Protein 3F7E (pdb70)

GO terms:
  GO:0052807 aflatoxin reductase (coenzyme F420) activity (F, IDA)
  GO:0046223 aflatoxin catabolic process (P, IDA)
  GO:0046226 coumarin catabolic process (P, IDA)

Secondary structure (DSSP, 8-state):
-PPPTT-HHHHHS-----EEEE-TTS-EEEE---EE-SS-EEEEEETTSHHHHHHHH--EE--EE-SS-TT-EEEEEEEEEEEEE-TT-HHHHHHHHHTT-S--S--TTGGGEEEEEEEEEEEE--/--TT-HHHHHS-----EEEE-TTS-EEEE---EE-SS-EEEEEETTSHHHHHHHH--EE--EE-TT-TT-EEEEEEEEEEEEE-TT-HHHHHHHHHTT-S-SSS-TTGGGEEEEEEEEEEEE--

Radius of gyration: 18.07 Å; Cα contacts (8 Å, |Δi|>4): 597; chains: 2; bounding box: 37×41×55 Å

InterPro domains:
  IPR011576 Pyridoxamine 5'-phosphate oxidase, N-terminal [PF01243] (7-126)
  IPR012349 FMN-binding split barrel [G3DSA:2.30.110.10] (1-129)
  IPR019920 F420-binding domain, putative [TIGR03618] (10-126)
  IPR052019 F420H(2)-dependent biliverdin reductase/Heme oxygenase [PTHR35176] (6-124)

Nearest PDB structures (foldseek):
  3f7e-assembly1_B  TM=9.946E-01  e=5.426E-24  Mycolicibacterium smegmatis
  3ec6-assembly1_A-2  TM=7.655E-01  e=4.023E-07  Bacillus anthracis
  1wv4-assembly1_A  TM=7.525E-01  e=1.932E-04  Escherichia coli
  6ymh-assembly1_AAA  TM=7.666E-01  e=2.313E-04  Escherichia coli K-12
  1jnw-assembly1_A-2  TM=5.622E-01  e=7.862E-05  Escherichia coli

Solvent-accessible surface area: 12150 Å² total

Organism: Mycolicibacterium smegmatis (strain ATCC 700084 / mc(2)155) (NCBI:txid246196)

Structure (mmCIF, N/CA/C/O backbone):
data_3F7E
#
_entry.id   3F7E
#
_cell.length_a   56.863
_cell.length_b   65.347
_cell.length_c   69.739
_cell.angle_alpha   90.00
_cell.angle_beta   90.00
_cell.angle_gamma   90.00
#
_symmetry.space_group_name_H-M   'P 21 21 21'
#
loop_
_entity.id
_entity.type
_entity.pdbx_description
1 polymer "Pyridoxamine 5'-phosphate oxidase-related, FMN-binding"
2 water water
#
loop_
_atom_site.group_PDB
_atom_site.id
_atom_site.type_symbol
_atom_site.label_atom_id
_atom_site.label_alt_id
_atom_site.label_comp_id
_atom_site.label_asym_id
_atom_site.label_entity_id
_atom_site.label_seq_id
_atom_site.pdbx_PDB_ins_code
_atom_site.Cartn_x
_atom_site.Cartn_y
_atom_site.Cartn_z
_atom_site.occupancy
_atom_site.B_iso_or_equiv
_atom_site.auth_seq_id
_atom_site.auth_comp_id
_atom_site.auth_asym_id
_atom_site.auth_atom_id
_atom_site.pdbx_PDB_model_num
ATOM 1 N N . VAL A 1 2 ? -6.973 6.028 6.702 1.00 24.09 2 VAL A N 1
ATOM 2 C CA . VAL A 1 2 ? -6.699 6.605 5.358 1.00 23.70 2 VAL A CA 1
ATOM 3 C C . VAL A 1 2 ? -5.259 6.299 4.944 1.00 22.77 2 VAL A C 1
ATOM 4 O O . VAL A 1 2 ? -4.319 6.606 5.673 1.00 23.29 2 VAL A O 1
ATOM 8 N N . ALA A 1 3 ? -5.080 5.699 3.774 1.00 22.26 3 ALA A N 1
ATOM 9 C CA . ALA A 1 3 ? -3.737 5.292 3.352 1.00 21.32 3 ALA A CA 1
ATOM 10 C C . ALA A 1 3 ? -2.920 6.456 2.775 1.00 20.34 3 ALA A C 1
ATOM 11 O O . ALA A 1 3 ? -3.466 7.245 2.000 1.00 20.88 3 ALA A O 1
ATOM 13 N N . VAL A 1 4 ? -1.636 6.562 3.175 1.00 19.66 4 VAL A N 1
ATOM 14 C CA . VAL A 1 4 ? -0.626 7.450 2.517 1.00 18.70 4 VAL A CA 1
ATOM 15 C C . VAL A 1 4 ? -0.639 6.977 1.064 1.00 17.96 4 VAL A C 1
ATOM 16 O O . VAL A 1 4 ? -0.370 5.796 0.822 1.00 17.91 4 VAL A O 1
ATOM 20 N N . PRO A 1 5 ? -0.686 7.890 0.087 1.00 17.84 5 PRO A N 1
ATOM 21 C CA . PRO A 1 5 ? -0.173 7.600 -1.259 1.00 18.01 5 PRO A CA 1
ATOM 22 C C . PRO A 1 5 ? 1.186 6.989 -1.498 1.00 18.55 5 PRO A C 1
ATOM 23 O O . PRO A 1 5 ? 2.100 7.259 -0.742 1.00 18.50 5 PRO A O 1
ATOM 27 N N . GLU A 1 6 ? 1.302 6.124 -2.511 1.00 20.72 6 GLU A N 1
ATOM 28 C CA . GLU A 1 6 ? 1.964 4.845 -2.368 1.00 22.21 6 GLU A CA 1
ATOM 29 C C . GLU A 1 6 ? 3.319 5.512 -2.664 1.00 22.59 6 GLU A C 1
ATOM 30 O O . GLU A 1 6 ? 3.435 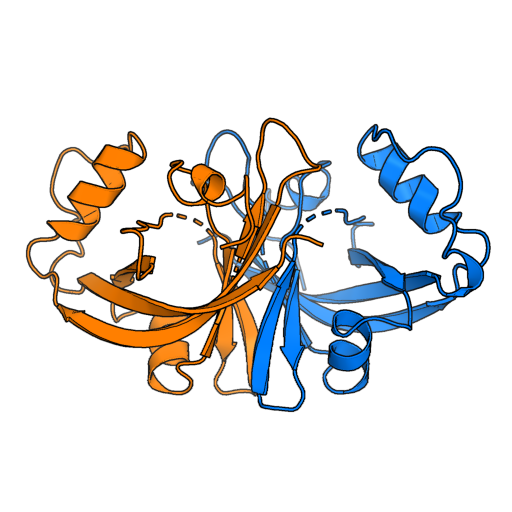6.279 -3.630 1.00 23.26 6 GLU A O 1
ATOM 36 N N . GLY A 1 7 ? 4.304 5.310 -1.805 1.00 22.22 7 GLY A N 1
ATOM 37 C CA . GLY A 1 7 ? 5.619 5.918 -2.020 1.00 22.35 7 GLY A CA 1
ATOM 38 C C . GLY A 1 7 ? 5.860 7.355 -1.560 1.00 21.97 7 GLY A C 1
ATOM 39 O O . GLY A 1 7 ? 6.916 7.919 -1.877 1.00 23.46 7 GLY A O 1
ATOM 40 N N . TYR A 1 8 ? 4.916 7.945 -0.818 1.00 20.00 8 TYR A N 1
ATOM 41 C CA . TYR A 1 8 ? 5.050 9.311 -0.280 1.00 18.38 8 TYR A CA 1
ATOM 42 C C . TYR A 1 8 ? 5.184 9.346 1.244 1.00 17.88 8 TYR A C 1
ATOM 43 O O . TYR A 1 8 ? 5.476 10.411 1.830 1.00 17.26 8 TYR A O 1
ATOM 52 N N . GLU A 1 9 ? 4.989 8.205 1.890 1.00 18.90 9 GLU A N 1
ATOM 53 C CA . GLU A 1 9 ? 5.162 8.113 3.322 1.00 18.98 9 GLU A CA 1
ATOM 54 C C . GLU A 1 9 ? 6.591 8.500 3.717 1.00 17.95 9 GLU A C 1
ATOM 55 O O . GLU A 1 9 ? 6.816 8.981 4.822 1.00 16.87 9 GLU A O 1
ATOM 61 N N A SER A 1 10 ? 7.532 8.297 2.792 0.70 17.40 10 SER A N 1
ATOM 62 N N B SER A 1 10 ? 7.544 8.303 2.802 0.30 17.57 10 SER A N 1
ATOM 63 C CA A SER A 1 10 ? 8.913 8.686 2.997 0.70 17.41 10 SER A CA 1
ATOM 64 C CA B SER A 1 10 ? 8.925 8.717 3.034 0.30 16.97 10 SER A CA 1
ATOM 65 C C A SER A 1 10 ? 9.081 10.150 3.413 0.70 16.03 10 SER A C 1
ATOM 66 C C B SER A 1 10 ? 9.033 10.165 3.491 0.30 16.18 10 SER A C 1
ATOM 67 O O A SER A 1 10 ? 9.992 10.456 4.194 0.70 16.67 10 SER A O 1
ATOM 68 O O B SER A 1 10 ? 9.847 10.478 4.368 0.30 16.57 10 SER A O 1
ATOM 73 N N . LEU A 1 11 ? 8.229 11.047 2.892 1.00 15.52 11 LEU A N 1
ATOM 74 C CA . LEU A 1 11 ? 8.285 12.479 3.229 1.00 14.76 11 LEU A CA 1
ATOM 75 C C . LEU A 1 11 ? 7.957 12.669 4.692 1.00 13.64 11 LEU A C 1
ATOM 76 O O . LEU A 1 11 ? 8.570 13.503 5.339 1.00 15.71 11 LEU A O 1
ATOM 81 N N . LEU A 1 12 ? 7.040 11.865 5.230 1.00 11.15 12 LEU A N 1
ATOM 82 C CA . LEU A 1 12 ? 6.665 11.978 6.632 1.00 9.58 12 LEU A CA 1
ATOM 83 C C . LEU A 1 12 ? 7.692 11.363 7.556 1.00 9.30 12 LEU A C 1
ATOM 84 O O . LEU A 1 12 ? 7.673 11.634 8.750 1.00 10.38 12 LEU A O 1
ATOM 89 N N . GLU A 1 13 ? 8.562 10.495 7.015 1.00 9.26 13 GLU A N 1
ATOM 90 C CA . GLU A 1 13 ? 9.622 9.888 7.828 1.00 10.73 13 GLU A CA 1
ATOM 91 C C . GLU A 1 13 ? 10.882 10.737 7.967 1.00 10.88 13 GLU A C 1
ATOM 92 O O . GLU A 1 13 ? 11.783 10.443 8.761 1.00 13.75 13 GLU A O 1
ATOM 98 N N . ARG A 1 14 ? 10.949 11.787 7.166 1.00 9.92 14 ARG A N 1
ATOM 99 C CA . ARG A 1 14 ? 12.117 12.650 7.127 1.00 9.51 14 ARG A CA 1
ATOM 100 C C . ARG A 1 14 ? 11.995 13.825 8.099 1.00 9.08 14 ARG A C 1
ATOM 101 O O . ARG A 1 14 ? 10.871 14.288 8.391 1.00 9.82 14 ARG A O 1
ATOM 109 N N . PRO A 1 15 ? 13.153 14.334 8.586 1.00 10.11 15 PRO A N 1
ATOM 110 C CA . PRO A 1 15 ? 13.147 15.509 9.481 1.00 10.47 15 PRO A CA 1
ATOM 111 C C . PRO A 1 15 ? 12.974 16.813 8.687 1.00 10.07 15 PRO A C 1
ATOM 112 O O . PRO A 1 15 ? 13.903 17.648 8.602 1.00 11.39 15 PRO A O 1
ATOM 116 N N . LEU A 1 16 ? 11.777 16.974 8.119 1.00 9.05 16 LEU A N 1
ATOM 117 C CA . LEU A 1 16 ? 11.426 18.159 7.359 1.00 8.67 16 LEU A CA 1
ATOM 118 C C . LEU A 1 16 ? 10.425 18.993 8.150 1.00 7.69 16 LEU A C 1
ATOM 119 O O . LEU A 1 16 ? 9.655 18.461 8.950 1.00 9.40 16 LEU A O 1
ATOM 124 N N . TYR A 1 17 ? 10.387 20.303 7.919 1.00 7.51 17 TYR A N 1
ATOM 125 C CA . TYR A 1 17 ? 9.325 21.092 8.533 1.00 7.62 17 TYR A CA 1
ATOM 126 C C . TYR A 1 17 ? 7.975 20.803 7.909 1.00 6.79 17 TYR A C 1
ATOM 127 O O . TYR A 1 17 ? 7.840 20.639 6.698 1.00 8.84 17 TYR A O 1
ATOM 136 N N . GLY A 1 18 ? 6.958 20.730 8.757 1.00 6.59 18 GLY A N 1
ATOM 137 C CA . GLY A 1 18 ? 5.591 20.703 8.291 1.00 7.06 18 GLY A CA 1
ATOM 138 C C . GLY A 1 18 ? 4.898 22.017 8.615 1.00 7.29 18 GLY A C 1
ATOM 139 O O . GLY A 1 18 ? 5.009 22.515 9.726 1.00 10.70 18 GLY A O 1
ATOM 140 N N . HIS A 1 19 ? 4.164 22.553 7.657 1.00 5.31 19 HIS A N 1
ATOM 141 C CA . HIS A 1 19 ? 3.527 23.861 7.846 1.00 5.50 19 HIS A CA 1
ATOM 142 C C . HIS A 1 19 ? 2.082 23.539 8.204 1.00 5.28 19 HIS A C 1
ATOM 143 O O . HIS A 1 19 ? 1.292 23.090 7.384 1.00 5.49 19 HIS A O 1
ATOM 150 N N . LEU A 1 20 ? 1.755 23.724 9.487 1.00 5.44 20 LEU A N 1
ATOM 151 C CA . LEU A 1 20 ? 0.491 23.268 10.088 1.00 5.41 20 LEU A CA 1
ATOM 152 C C . LEU A 1 20 ? -0.495 24.417 10.155 1.00 4.85 20 LEU A C 1
ATOM 153 O O . LEU A 1 20 ? -0.217 25.438 10.782 1.00 5.85 20 LEU A O 1
ATOM 158 N N . ALA A 1 21 ? -1.634 24.220 9.489 1.00 5.08 21 ALA A N 1
ATOM 159 C CA . ALA A 1 21 ? -2.706 25.219 9.432 1.00 5.42 21 ALA A CA 1
ATOM 160 C C . ALA A 1 21 ? -3.842 24.848 10.354 1.00 5.57 21 ALA A C 1
ATOM 161 O O . ALA A 1 21 ? -4.279 23.676 10.412 1.00 5.90 21 ALA A O 1
ATOM 163 N N . THR A 1 22 ? -4.351 25.848 11.044 1.00 6.54 22 THR A N 1
ATOM 164 C CA . THR A 1 22 ? -5.493 25.739 11.929 1.00 7.42 22 THR A CA 1
ATOM 165 C C . THR A 1 22 ? -6.443 26.891 11.560 1.00 7.39 22 THR A C 1
ATOM 166 O O . THR A 1 22 ? -6.090 27.766 10.796 1.00 7.95 22 THR A O 1
ATOM 170 N N . VAL A 1 23 ? -7.649 26.883 12.120 1.00 7.41 23 VAL A N 1
ATOM 171 C CA . VAL A 1 23 ? -8.603 27.950 11.836 1.00 9.33 23 VAL A CA 1
ATOM 172 C C . VAL A 1 23 ? -8.968 28.601 13.158 1.00 9.77 23 VAL A C 1
ATOM 173 O O . VAL A 1 23 ? -9.256 27.904 14.143 1.00 10.26 23 VAL A O 1
ATOM 177 N N . ARG A 1 24 ? -8.967 29.935 13.154 1.00 10.31 24 ARG A N 1
ATOM 178 C CA . ARG A 1 24 ? -9.408 30.679 14.326 1.00 13.05 24 ARG A CA 1
ATOM 179 C C . ARG A 1 24 ? -10.944 30.633 14.482 1.00 13.25 24 ARG A C 1
ATOM 180 O O . ARG A 1 24 ? -11.668 30.388 13.536 1.00 13.93 24 ARG A O 1
ATOM 188 N N . PRO A 1 25 ? -11.461 30.880 15.703 1.00 14.74 25 PRO A N 1
ATOM 189 C CA . PRO A 1 25 ? -12.910 30.977 15.898 1.00 16.38 25 PRO A CA 1
ATOM 190 C C . PRO A 1 25 ? -13.614 31.973 14.980 1.00 17.70 25 PRO A C 1
ATOM 191 O O . PRO A 1 25 ? -14.792 31.778 14.687 1.00 19.79 25 PRO A O 1
ATOM 195 N N . ASP A 1 26 ? -12.911 33.003 14.504 1.00 17.45 26 ASP A N 1
ATOM 196 C CA . ASP A 1 26 ? -13.498 33.974 13.564 1.00 18.08 26 ASP A CA 1
ATOM 197 C C . ASP A 1 26 ? -13.505 33.484 12.102 1.00 17.56 26 ASP A C 1
ATOM 198 O O . ASP A 1 26 ? -13.918 34.212 11.193 1.00 18.31 26 ASP A O 1
ATOM 203 N N . GLY A 1 27 ? -13.031 32.261 11.875 1.00 16.07 27 GLY A N 1
ATOM 204 C CA . GLY A 1 27 ? -13.100 31.676 10.564 1.00 15.04 27 GLY A CA 1
ATOM 205 C C . GLY A 1 27 ? -11.919 32.004 9.668 1.00 13.33 27 GLY A C 1
ATOM 206 O O . GLY A 1 27 ? -11.963 31.674 8.504 1.00 14.92 27 GLY A O 1
ATOM 207 N N . THR A 1 28 ? -10.890 32.675 10.190 1.00 11.76 28 THR A N 1
ATOM 208 C CA . THR A 1 28 ? -9.699 32.958 9.376 1.00 11.27 28 THR A CA 1
ATOM 209 C C . THR A 1 28 ? -8.554 31.996 9.739 1.00 9.21 28 THR A C 1
ATOM 210 O O . THR A 1 28 ? -8.496 31.522 10.855 1.00 9.56 28 THR A O 1
ATOM 214 N N . PRO A 1 29 ? -7.662 31.682 8.786 1.00 7.75 29 PRO A N 1
ATOM 215 C CA . PRO A 1 29 ? -6.633 30.657 9.027 1.00 7.20 29 PRO A CA 1
ATOM 216 C C . PRO A 1 29 ? -5.369 31.184 9.682 1.00 7.48 29 PRO A C 1
ATOM 217 O O . PRO A 1 29 ? -5.070 32.387 9.646 1.00 8.46 29 PRO A O 1
ATOM 221 N N . GLN A 1 30 ? -4.632 30.246 10.262 1.00 6.97 30 GLN A N 1
ATOM 222 C CA . GLN A 1 30 ? -3.317 30.457 10.858 1.00 7.33 30 GLN A CA 1
ATOM 223 C C . GLN A 1 30 ? -2.432 29.323 10.325 1.00 6.38 30 GLN A C 1
ATOM 224 O O . GLN A 1 30 ? -2.904 28.190 10.229 1.00 7.87 30 GLN A O 1
ATOM 230 N N . VAL A 1 31 ? -1.152 29.592 10.021 1.00 5.75 31 VAL A N 1
ATOM 231 C CA . VAL A 1 31 ? -0.254 28.519 9.594 1.00 5.58 31 VAL A CA 1
ATOM 232 C C . VAL A 1 31 ? 1.146 28.813 10.135 1.00 5.81 31 VAL A C 1
ATOM 233 O O . VAL A 1 31 ? 1.640 29.958 10.091 1.00 6.88 31 VAL A O 1
ATOM 237 N N . ASN A 1 32 ? 1.804 27.774 10.621 1.00 6.13 32 ASN A N 1
ATOM 238 C CA . ASN A 1 32 ? 3.108 27.908 11.270 1.00 7.69 32 ASN A CA 1
ATOM 239 C C . ASN A 1 32 ? 4.000 26.736 10.900 1.00 7.19 32 ASN A C 1
ATOM 240 O O . ASN A 1 32 ? 3.548 25.584 10.857 1.00 6.77 32 ASN A O 1
ATOM 245 N N . ALA A 1 33 ? 5.285 27.004 10.678 1.00 7.56 33 ALA A N 1
ATOM 246 C CA . ALA A 1 33 ? 6.266 25.940 10.432 1.00 7.44 33 ALA A CA 1
ATOM 247 C C . ALA A 1 33 ? 6.504 25.203 11.749 1.00 7.85 33 ALA A C 1
ATOM 248 O O . ALA A 1 33 ? 6.712 25.824 12.793 1.00 10.97 33 ALA A O 1
ATOM 266 N N A TRP A 1 35 ? 8.163 21.336 13.736 0.70 8.00 35 TRP A N 1
ATOM 267 N N B TRP A 1 35 ? 8.146 21.387 13.591 0.30 7.23 35 TRP A N 1
ATOM 268 C CA A TRP A 1 35 ? 8.632 19.952 13.760 0.70 7.65 35 TRP A CA 1
ATOM 269 C CA B TRP A 1 35 ? 8.526 19.989 13.749 0.30 7.18 35 TRP A CA 1
ATOM 270 C C A TRP A 1 35 ? 7.423 19.036 13.962 0.70 6.56 35 TRP A C 1
ATOM 271 C C B TRP A 1 35 ? 7.284 19.111 13.661 0.30 6.68 35 TRP A C 1
ATOM 272 O O A TRP A 1 35 ? 6.446 19.423 14.631 0.70 6.26 35 TRP A O 1
ATOM 273 O O B TRP A 1 35 ? 6.155 19.582 13.847 0.30 8.13 35 TRP A O 1
ATOM 294 N N . PHE A 1 36 ? 7.494 17.829 13.396 1.00 6.55 36 PHE A N 1
ATOM 295 C CA . PHE A 1 36 ? 6.445 16.850 13.622 1.00 6.37 36 PHE A CA 1
ATOM 296 C C . PHE A 1 36 ? 7.079 15.481 13.791 1.00 6.82 36 PHE A C 1
ATOM 297 O O . PHE A 1 36 ? 8.216 15.235 13.336 1.00 7.16 36 PHE A O 1
ATOM 305 N N . ALA A 1 37 ? 6.316 14.561 14.372 1.00 8.32 37 ALA A N 1
ATOM 306 C CA . ALA A 1 37 ? 6.689 13.145 14.411 1.00 9.76 37 ALA A CA 1
ATOM 307 C C . ALA A 1 37 ? 5.564 12.334 13.782 1.00 9.24 37 ALA A C 1
ATOM 308 O O . ALA A 1 37 ? 4.408 12.633 14.003 1.00 11.96 37 ALA A O 1
ATOM 310 N N . TRP A 1 38 ? 5.899 11.321 12.995 1.00 10.51 38 TRP A N 1
ATOM 311 C CA . TRP A 1 38 ? 4.943 10.422 12.355 1.00 10.17 38 TRP A CA 1
ATOM 312 C C . TRP A 1 38 ? 5.269 9.003 12.774 1.00 10.30 38 TRP A C 1
ATOM 313 O O . TRP A 1 38 ? 6.422 8.587 12.679 1.00 11.57 38 TRP A O 1
ATOM 324 N N . ASP A 1 39 ? 4.272 8.269 13.258 1.00 10.20 39 ASP A N 1
ATOM 325 C CA . ASP A 1 39 ? 4.500 6.894 13.711 1.00 10.90 39 ASP A CA 1
ATOM 326 C C . ASP A 1 39 ? 3.897 5.847 12.766 1.00 11.83 39 ASP A C 1
ATOM 327 O O . ASP A 1 39 ? 3.836 4.672 13.128 1.00 12.52 39 ASP A O 1
ATOM 332 N N . GLY A 1 40 ? 3.474 6.264 11.569 1.00 11.41 40 GLY A N 1
ATOM 333 C CA . GLY A 1 40 ? 2.795 5.385 10.596 1.00 12.94 40 GLY A CA 1
ATOM 334 C C . GLY A 1 40 ? 1.276 5.495 10.643 1.00 12.69 40 GLY A C 1
ATOM 335 O O . GLY A 1 40 ? 0.577 5.010 9.738 1.00 14.66 40 GLY A O 1
ATOM 336 N N . GLU A 1 41 ? 0.765 6.124 11.701 1.00 11.75 41 GLU A N 1
ATOM 337 C CA . GLU A 1 41 ? -0.684 6.266 11.907 1.00 11.22 41 GLU A CA 1
ATOM 338 C C . GLU A 1 41 ? -1.126 7.699 12.244 1.00 9.68 41 GLU A C 1
ATOM 339 O O . GLU A 1 41 ? -2.097 8.181 11.696 1.00 10.34 41 GLU A O 1
ATOM 345 N N . VAL A 1 42 ? -0.397 8.358 13.138 1.00 8.84 42 VAL A N 1
ATOM 346 C CA . VAL A 1 42 ? -0.747 9.714 13.568 1.00 8.38 42 VAL A CA 1
ATOM 347 C C . VAL A 1 42 ? 0.478 10.614 13.531 1.00 8.13 42 VAL A C 1
ATOM 348 O O . VAL A 1 42 ? 1.627 10.165 13.627 1.00 8.02 42 VAL A O 1
ATOM 352 N N . LEU A 1 43 ? 0.205 11.904 13.375 1.00 7.34 43 LEU A N 1
ATOM 353 C CA . LEU A 1 43 ? 1.207 12.980 13.496 1.00 6.72 43 LEU A CA 1
ATOM 354 C C . LEU A 1 43 ? 1.155 13.532 14.912 1.00 6.31 43 LEU A C 1
ATOM 355 O O . LEU A 1 43 ? 0.068 13.668 15.490 1.00 7.65 43 LEU A O 1
ATOM 360 N N . ARG A 1 44 ? 2.316 13.866 15.470 1.00 6.54 44 ARG A N 1
ATOM 361 C CA . ARG A 1 44 ? 2.374 14.512 16.786 1.00 7.01 44 ARG A CA 1
ATOM 362 C C . ARG A 1 44 ? 3.191 15.803 16.700 1.00 6.59 44 ARG A C 1
ATOM 363 O O . ARG A 1 44 ? 4.231 15.845 16.006 1.00 7.93 44 ARG A O 1
ATOM 371 N N . PHE A 1 45 ? 2.712 16.821 17.425 1.00 6.52 45 PHE A N 1
ATOM 372 C CA . PHE A 1 45 ? 3.332 18.149 17.487 1.00 6.58 45 PHE A CA 1
ATOM 373 C C . PHE A 1 45 ? 3.502 18.576 18.937 1.00 6.70 45 PHE A C 1
ATOM 374 O O . PHE A 1 45 ? 2.751 18.136 19.798 1.00 7.57 45 PHE A O 1
ATOM 382 N N . THR A 1 46 ? 4.461 19.480 19.184 1.00 7.36 46 THR A N 1
ATOM 383 C CA . THR A 1 46 ? 4.613 20.087 20.487 1.00 8.03 46 THR A CA 1
ATOM 384 C C . THR A 1 46 ? 3.983 21.481 20.440 1.00 8.45 46 THR A C 1
ATOM 385 O O . THR A 1 46 ? 4.218 22.252 19.515 1.00 9.17 46 THR A O 1
ATOM 389 N N . HIS A 1 47 ? 3.145 21.772 21.439 1.00 9.09 47 HIS A N 1
ATOM 390 C CA . HIS A 1 47 ? 2.461 23.083 21.567 1.00 10.57 47 HIS A CA 1
ATOM 391 C C . HIS A 1 47 ? 2.496 23.458 23.053 1.00 9.32 47 HIS A C 1
ATOM 392 O O . HIS A 1 47 ? 2.756 22.629 23.930 1.00 9.13 47 HIS A O 1
ATOM 399 N N . THR A 1 48 ? 2.178 24.710 23.354 1.00 9.67 48 THR A N 1
ATOM 400 C CA . THR A 1 48 ? 1.792 25.035 24.729 1.00 11.20 48 THR A CA 1
ATOM 401 C C . THR A 1 48 ? 0.306 25.386 24.790 1.00 11.53 48 THR A C 1
ATOM 402 O O . THR A 1 48 ? -0.338 25.721 23.786 1.00 13.70 48 THR A O 1
ATOM 406 N N . THR A 1 49 ? -0.232 25.325 25.992 1.00 11.04 49 THR A N 1
ATOM 407 C CA . THR A 1 49 ? -1.633 25.636 26.190 1.00 12.28 49 THR A CA 1
ATOM 408 C C . THR A 1 49 ? -1.936 27.144 26.221 1.00 13.12 49 THR A C 1
ATOM 409 O O . THR A 1 49 ? -3.098 27.542 26.391 1.00 12.85 49 THR A O 1
ATOM 413 N N A LYS A 1 50 ? -0.897 27.958 26.053 0.60 13.47 50 LYS A N 1
ATOM 414 N N B LYS A 1 50 ? -0.903 27.963 26.049 0.40 13.61 50 LYS A N 1
ATOM 415 C CA A LYS A 1 50 ? -1.010 29.403 26.254 0.60 14.51 50 LYS A CA 1
ATOM 416 C CA B LYS A 1 50 ? -1.028 29.405 26.253 0.40 14.58 50 LYS A CA 1
ATOM 417 C C A LYS A 1 50 ? -1.055 30.246 24.980 0.60 14.22 50 LYS A C 1
ATOM 418 C C B LYS A 1 50 ? -1.132 30.235 24.971 0.40 14.33 50 LYS A C 1
ATOM 419 O O A LYS A 1 50 ? -1.240 31.473 25.056 0.60 14.57 50 LYS A O 1
ATOM 420 O O B LYS A 1 50 ? -1.447 31.434 25.034 0.40 14.53 50 LYS A O 1
ATOM 431 N N . ARG A 1 51 ? -0.866 29.616 23.820 1.00 14.35 51 ARG A N 1
ATOM 432 C CA . ARG A 1 51 ? -0.875 30.331 22.528 1.00 14.96 51 ARG A CA 1
ATOM 433 C C . ARG A 1 51 ? -2.141 30.130 21.701 1.00 12.64 51 ARG A C 1
ATOM 434 O O . ARG A 1 51 ? -2.927 29.209 21.956 1.00 11.85 51 ARG A O 1
ATOM 442 N N . GLN A 1 52 ? -2.297 30.969 20.675 1.00 12.33 52 GLN A N 1
ATOM 443 C CA . GLN A 1 52 ? -3.489 30.965 19.846 1.00 12.51 52 GLN A CA 1
ATOM 444 C C . GLN A 1 52 ? -3.673 29.645 19.104 1.00 11.76 52 GLN A C 1
ATOM 445 O O . GLN A 1 52 ? -4.805 29.208 18.911 1.00 10.94 52 GLN A O 1
ATOM 451 N N . LYS A 1 53 ? -2.574 29.036 18.649 1.00 11.82 53 LYS A N 1
ATOM 452 C CA . LYS A 1 53 ? -2.695 27.788 17.888 1.00 12.23 53 LYS A CA 1
ATOM 453 C C . LYS A 1 53 ? -3.432 26.726 18.709 1.00 10.54 53 LYS A C 1
ATOM 454 O O . LYS A 1 53 ? -4.262 25.983 18.189 1.00 10.42 53 LYS A O 1
ATOM 460 N N . TYR A 1 54 ? -3.133 26.665 20.008 1.00 10.18 54 TYR A N 1
ATOM 461 C CA . TYR A 1 54 ? -3.847 25.761 20.899 1.00 10.11 54 TYR A CA 1
ATOM 462 C C . TYR A 1 54 ? -5.323 26.108 21.035 1.00 9.53 54 TYR A C 1
ATOM 463 O O . TYR A 1 54 ? -6.187 25.234 20.923 1.00 10.35 54 TYR A O 1
ATOM 472 N N . ARG A 1 55 ? -5.613 27.388 21.269 1.00 9.62 55 ARG A N 1
ATOM 473 C CA . ARG A 1 55 ? -7.009 27.814 21.332 1.00 9.43 55 ARG A CA 1
ATOM 474 C C . ARG A 1 55 ? -7.777 27.494 20.051 1.00 8.86 55 ARG A C 1
ATOM 475 O O . ARG A 1 55 ? -8.939 27.098 20.099 1.00 10.19 55 ARG A O 1
ATOM 483 N N . ASN A 1 56 ? -7.104 27.616 18.903 1.00 8.76 56 ASN A N 1
ATOM 484 C CA . ASN A 1 56 ? -7.764 27.306 17.633 1.00 8.80 56 ASN A CA 1
ATOM 485 C C . ASN A 1 56 ? -8.236 25.848 17.632 1.00 8.22 56 ASN A C 1
ATOM 486 O O . ASN A 1 56 ? -9.393 25.540 17.267 1.00 8.72 56 ASN A O 1
ATOM 491 N N . ILE A 1 57 ? -7.355 24.929 18.018 1.00 8.27 57 ILE A N 1
ATOM 492 C CA . ILE A 1 57 ? -7.662 23.496 17.927 1.00 9.32 57 ILE A CA 1
ATOM 493 C C . ILE A 1 57 ? -8.674 23.069 18.990 1.00 9.37 57 ILE A C 1
ATOM 494 O O . ILE A 1 57 ? -9.438 22.138 18.737 1.00 10.09 57 ILE A O 1
ATOM 499 N N . LYS A 1 58 ? -8.705 23.756 20.133 1.00 9.48 58 LYS A N 1
ATOM 500 C CA . LYS A 1 58 ? -9.727 23.461 21.129 1.00 10.28 58 LYS A CA 1
ATOM 501 C C . LYS A 1 58 ? -11.119 23.793 20.608 1.00 10.51 58 LYS A C 1
ATOM 502 O O . LYS A 1 58 ? -12.088 23.115 20.973 1.00 12.90 58 LYS A O 1
ATOM 508 N N . ALA A 1 59 ? -11.243 24.815 19.747 1.00 9.80 59 ALA A N 1
ATOM 509 C CA . ALA A 1 59 ? -12.554 25.197 19.190 1.00 10.87 59 ALA A CA 1
ATOM 510 C C . ALA A 1 59 ? -12.871 24.540 17.844 1.00 10.59 59 ALA A C 1
ATOM 511 O O . ALA A 1 59 ? -14.050 24.381 17.503 1.00 11.72 59 ALA A O 1
ATOM 513 N N . ASN A 1 60 ? -11.840 24.135 17.095 1.00 9.40 60 ASN A N 1
ATOM 514 C CA . ASN A 1 60 ? -12.043 23.518 15.797 1.00 9.33 60 ASN A CA 1
ATOM 515 C C . ASN A 1 60 ? -10.893 22.530 15.627 1.00 8.29 60 ASN A C 1
ATOM 516 O O . ASN A 1 60 ? -9.773 22.936 15.395 1.00 7.93 60 ASN A O 1
ATOM 521 N N . PRO A 1 61 ? -11.155 21.227 15.754 1.00 8.00 61 PRO A N 1
ATOM 522 C CA . PRO A 1 61 ? -10.065 20.234 15.719 1.00 8.18 61 PRO A CA 1
ATOM 523 C C . PRO A 1 61 ? -9.507 19.940 14.321 1.00 7.23 61 PRO A C 1
ATOM 524 O O . PRO A 1 61 ? -8.574 19.137 14.201 1.00 7.42 61 PRO A O 1
ATOM 528 N N . ALA A 1 62 ? -10.056 20.549 13.277 1.00 6.73 62 ALA A N 1
ATOM 529 C CA . ALA A 1 62 ? -9.606 20.245 11.923 1.00 6.43 62 ALA A CA 1
ATOM 530 C C . ALA A 1 62 ? -8.337 21.016 11.587 1.00 5.97 62 ALA A C 1
ATOM 531 O O . ALA A 1 62 ? -8.275 22.240 11.757 1.00 7.29 62 ALA A O 1
ATOM 533 N N . VAL A 1 63 ? -7.344 20.310 11.067 1.00 5.79 63 VAL A N 1
ATOM 534 C CA . VAL A 1 63 ? -6.058 20.888 10.737 1.00 5.86 63 VAL A CA 1
ATOM 535 C C . VAL A 1 63 ? -5.601 20.409 9.350 1.00 5.77 63 VAL A C 1
ATOM 536 O O . VAL A 1 63 ? -6.171 19.472 8.767 1.00 5.76 63 VAL A O 1
ATOM 540 N N . ALA A 1 64 ? -4.546 21.034 8.833 1.00 5.65 64 ALA A N 1
ATOM 541 C CA . ALA A 1 64 ? -3.933 20.586 7.583 1.00 6.53 64 ALA A CA 1
ATOM 542 C C . ALA A 1 64 ? -2.437 20.852 7.677 1.00 5.93 64 ALA A C 1
ATOM 543 O O . ALA A 1 64 ? -2.035 21.845 8.250 1.00 7.05 64 ALA A O 1
ATOM 553 N N A SER A 1 66 ? 1.295 20.891 5.359 0.70 6.07 66 SER A N 1
ATOM 554 N N B SER A 1 66 ? 1.334 20.860 5.372 0.30 6.37 66 SER A N 1
ATOM 555 C CA A SER A 1 66 ? 2.008 20.878 4.080 0.70 6.44 66 SER A CA 1
ATOM 556 C CA B SER A 1 66 ? 2.056 20.804 4.098 0.30 6.25 66 SER A CA 1
ATOM 557 C C A SER A 1 66 ? 3.492 20.629 4.323 0.70 6.04 66 SER A C 1
ATOM 558 C C B SER A 1 66 ? 3.542 20.514 4.342 0.30 5.89 66 SER A C 1
ATOM 559 O O A SER A 1 66 ? 4.157 21.342 5.087 0.70 6.67 66 SER A O 1
ATOM 560 O O B SER A 1 66 ? 4.181 21.156 5.184 0.30 5.11 66 SER A O 1
ATOM 565 N N A VAL A 1 67 ? 4.012 19.607 3.652 0.40 6.46 67 VAL A N 1
ATOM 566 N N B VAL A 1 67 ? 4.083 19.535 3.624 0.60 6.26 67 VAL A N 1
ATOM 567 C CA A VAL A 1 67 ? 5.448 19.274 3.635 0.40 6.46 67 VAL A CA 1
ATOM 568 C CA B VAL A 1 67 ? 5.508 19.235 3.680 0.60 6.37 67 VAL A CA 1
ATOM 569 C C A VAL A 1 67 ? 5.915 19.251 2.187 0.40 6.61 67 VAL A C 1
ATOM 570 C C B VAL A 1 67 ? 5.978 19.146 2.233 0.60 6.59 67 VAL A C 1
ATOM 571 O O A VAL A 1 67 ? 5.200 18.777 1.305 0.40 7.03 67 VAL A O 1
ATOM 572 O O B VAL A 1 67 ? 5.293 18.572 1.381 0.60 7.51 67 VAL A O 1
ATOM 579 N N . ILE A 1 68 ? 7.118 19.774 1.952 1.00 6.75 68 ILE A N 1
ATOM 580 C CA . ILE A 1 68 ? 7.682 19.762 0.616 1.00 7.69 68 ILE A CA 1
ATOM 581 C C . ILE A 1 68 ? 9.101 19.232 0.651 1.00 7.08 68 ILE A C 1
ATOM 582 O O . ILE A 1 68 ? 9.849 19.484 1.598 1.00 7.80 68 ILE A O 1
ATOM 587 N N . ASP A 1 69 ? 9.477 18.461 -0.367 1.00 7.90 69 ASP A N 1
ATOM 588 C CA . ASP A 1 69 ? 10.857 18.012 -0.479 1.00 8.35 69 ASP A CA 1
ATOM 589 C C . ASP A 1 69 ? 11.734 19.274 -0.642 1.00 8.17 69 ASP A C 1
ATOM 590 O O . ASP A 1 69 ? 11.418 20.136 -1.462 1.00 8.81 69 ASP A O 1
ATOM 595 N N . PRO A 1 70 ? 12.810 19.391 0.161 1.00 8.41 70 PRO A N 1
ATOM 596 C CA . PRO A 1 70 ? 13.587 20.643 0.144 1.00 9.21 70 PRO A CA 1
ATOM 597 C C . PRO A 1 70 ? 14.393 20.873 -1.128 1.00 9.65 70 PRO A C 1
ATOM 598 O O . PRO A 1 70 ? 14.822 22.005 -1.397 1.00 10.68 70 PRO A O 1
ATOM 602 N N . ASP A 1 71 ? 14.589 19.821 -1.916 1.00 9.74 71 ASP A N 1
ATOM 603 C CA . ASP A 1 71 ? 15.456 19.877 -3.095 1.00 10.68 71 ASP A CA 1
ATOM 604 C C . ASP A 1 71 ? 14.705 19.719 -4.412 1.00 12.14 71 ASP A C 1
ATOM 605 O O . ASP A 1 71 ? 15.163 20.195 -5.463 1.00 13.67 71 ASP A O 1
ATOM 610 N N . ASN A 1 72 ? 13.570 19.025 -4.367 1.00 13.40 72 ASN A N 1
ATOM 611 C CA . ASN A 1 72 ? 12.670 18.986 -5.530 1.00 14.68 72 ASN A CA 1
ATOM 612 C C . ASN A 1 72 ? 11.263 19.392 -5.173 1.00 15.04 72 ASN A C 1
ATOM 613 O O . ASN A 1 72 ? 10.501 18.566 -4.640 1.00 15.54 72 ASN A O 1
ATOM 618 N N . PRO A 1 73 ? 10.898 20.641 -5.492 1.00 17.03 73 PRO A N 1
ATOM 619 C CA . PRO A 1 73 ? 9.608 21.162 -5.036 1.00 17.41 73 PRO A CA 1
ATOM 620 C C . PRO A 1 73 ? 8.390 20.508 -5.693 1.00 17.49 73 PRO A C 1
ATOM 621 O O . PRO A 1 73 ? 7.263 20.686 -5.223 1.00 17.98 73 PRO A O 1
ATOM 625 N N . TYR A 1 74 ? 8.608 19.731 -6.746 1.00 17.69 74 TYR A N 1
ATOM 626 C CA . TYR A 1 74 ? 7.513 18.995 -7.370 1.00 18.56 74 TYR A CA 1
ATOM 627 C C . TYR A 1 74 ? 7.105 17.752 -6.558 1.00 16.79 74 TYR A C 1
ATOM 628 O O . TYR A 1 74 ? 6.053 17.163 -6.812 1.00 17.81 74 TYR A O 1
ATOM 637 N N . ARG A 1 75 ? 7.915 17.381 -5.567 1.00 15.25 75 ARG A N 1
ATOM 638 C CA . ARG A 1 75 ? 7.595 16.280 -4.651 1.00 12.96 75 ARG A CA 1
ATOM 639 C C . ARG A 1 75 ? 7.093 16.861 -3.310 1.00 11.18 75 ARG A C 1
ATOM 640 O O . ARG A 1 75 ? 7.866 17.528 -2.608 1.00 10.71 75 ARG A O 1
ATOM 648 N N . TYR A 1 76 ? 5.824 16.601 -2.940 1.00 10.29 76 TYR A N 1
ATOM 649 C CA . TYR A 1 76 ? 5.240 17.230 -1.765 1.00 9.07 76 TYR A CA 1
ATOM 650 C C . TYR A 1 76 ? 4.093 16.390 -1.236 1.00 9.00 76 TYR A C 1
ATOM 651 O O . TYR A 1 76 ? 3.587 15.483 -1.957 1.00 9.40 76 TYR A O 1
ATOM 660 N N . LEU A 1 77 ? 3.609 16.743 -0.034 1.00 9.61 77 LEU A N 1
ATOM 661 C CA . LEU A 1 77 ? 2.494 15.948 0.555 1.00 7.09 77 LEU A CA 1
ATOM 662 C C . LEU A 1 77 ? 1.714 16.920 1.416 1.00 8.27 77 LEU A C 1
ATOM 663 O O . LEU A 1 77 ? 2.283 17.596 2.288 1.00 9.01 77 LEU A O 1
ATOM 668 N N . GLU A 1 78 ? 0.399 16.936 1.171 1.00 8.00 78 GLU A N 1
ATOM 669 C CA . GLU A 1 78 ? -0.563 17.715 1.953 1.00 8.06 78 GLU A CA 1
ATOM 670 C C . GLU A 1 78 ? -1.425 16.752 2.744 1.00 8.07 78 GLU A C 1
ATOM 671 O O . GLU A 1 78 ? -2.050 15.862 2.159 1.00 8.61 78 GLU A O 1
ATOM 677 N N . VAL A 1 79 ? -1.462 16.925 4.070 1.00 7.96 79 VAL A N 1
ATOM 678 C CA . VAL A 1 79 ? -2.204 16.028 4.965 1.00 8.77 79 VAL A CA 1
ATOM 679 C C . VAL A 1 79 ? -3.313 16.793 5.671 1.00 8.70 79 VAL A C 1
ATOM 680 O O . VAL A 1 79 ? -3.022 17.675 6.443 1.00 11.90 79 VAL A O 1
ATOM 684 N N . ARG A 1 80 ? -4.575 16.455 5.451 1.00 7.05 80 ARG A N 1
ATOM 685 C CA . ARG A 1 80 ? -5.661 17.037 6.273 1.00 7.04 80 ARG A CA 1
ATOM 686 C C . ARG A 1 80 ? -5.984 16.038 7.380 1.00 7.22 80 ARG A C 1
ATOM 687 O O . ARG A 1 80 ? -5.789 14.828 7.198 1.00 8.17 80 ARG A O 1
ATOM 695 N N . GLY A 1 81 ? -6.439 16.513 8.530 1.00 6.57 81 GLY A N 1
ATOM 696 C CA . GLY A 1 81 ? -6.731 15.564 9.605 1.00 7.69 81 GLY A CA 1
ATOM 697 C C . GLY A 1 81 ? -7.454 16.243 10.744 1.00 6.91 81 GLY A C 1
ATOM 698 O O . GLY A 1 81 ? -7.834 17.423 10.660 1.00 7.69 81 GLY A O 1
ATOM 699 N N . LEU A 1 82 ? -7.665 15.468 11.801 1.00 7.05 82 LEU A N 1
ATOM 700 C CA . LEU A 1 82 ? -8.353 15.938 12.993 1.00 7.15 82 LEU A CA 1
ATOM 701 C C . LEU A 1 82 ? -7.499 15.715 14.224 1.00 6.71 82 LEU A C 1
ATOM 702 O O . LEU A 1 82 ? -6.888 14.630 14.392 1.00 7.75 82 LEU A O 1
ATOM 707 N N . VAL A 1 83 ? -7.461 16.711 15.116 1.00 6.94 83 VAL A N 1
ATOM 708 C CA . VAL A 1 83 ? -6.841 16.506 16.422 1.00 7.13 83 VAL A CA 1
ATOM 709 C C . VAL A 1 83 ? -7.720 15.535 17.196 1.00 7.63 83 VAL A C 1
ATOM 710 O O . VAL A 1 83 ? -8.922 15.785 17.422 1.00 9.21 83 VAL A O 1
ATOM 714 N N . GLU A 1 84 ? -7.125 14.411 17.598 1.00 7.13 84 GLU A N 1
ATOM 715 C CA . GLU A 1 84 ? -7.883 13.420 18.365 1.00 8.72 84 GLU A CA 1
ATOM 716 C C . GLU A 1 84 ? -7.426 13.264 19.811 1.00 8.26 84 GLU A C 1
ATOM 717 O O . GLU A 1 84 ? -8.101 12.622 20.605 1.00 8.96 84 GLU A O 1
ATOM 723 N N . ASP A 1 85 ? -6.264 13.822 20.149 1.00 7.86 85 ASP A N 1
ATOM 724 C CA . ASP A 1 85 ? -5.842 13.806 21.558 1.00 7.77 85 ASP A CA 1
ATOM 725 C C . ASP A 1 85 ? -4.922 14.986 21.830 1.00 6.85 85 ASP A C 1
ATOM 726 O O . ASP A 1 85 ? -4.240 15.459 20.912 1.00 7.06 85 ASP A O 1
ATOM 731 N N . ILE A 1 86 ? -4.869 15.402 23.104 1.00 7.72 86 ILE A N 1
ATOM 732 C CA . ILE A 1 86 ? -3.942 16.422 23.585 1.00 7.93 86 ILE A CA 1
ATOM 733 C C . ILE A 1 86 ? -3.437 15.872 24.924 1.00 8.34 86 ILE A C 1
ATOM 734 O O . ILE A 1 86 ? -4.226 15.663 25.856 1.00 9.40 8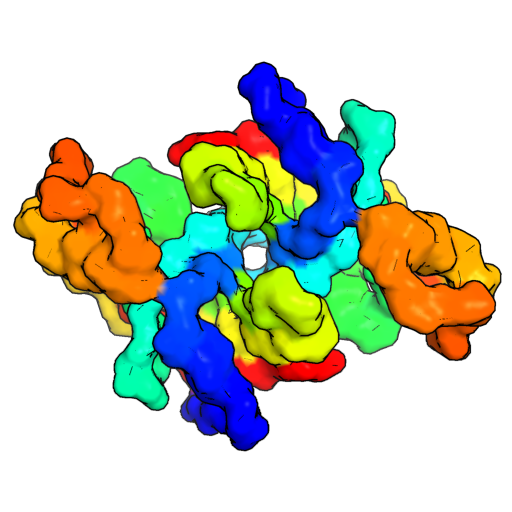6 ILE A O 1
ATOM 739 N N . VAL A 1 87 ? -2.139 15.605 24.981 1.00 7.41 87 VAL A N 1
ATOM 740 C CA . VAL A 1 87 ? -1.543 14.907 26.125 1.00 7.74 87 VAL A CA 1
ATOM 741 C C . VAL A 1 87 ? -0.556 15.849 26.827 1.00 7.86 87 VAL A C 1
ATOM 742 O O . VAL A 1 87 ? 0.385 16.296 26.197 1.00 7.99 87 VAL A O 1
ATOM 746 N N . PRO A 1 88 ? -0.743 16.127 28.136 1.00 7.64 88 PRO A N 1
ATOM 747 C CA . PRO A 1 88 ? 0.263 16.962 28.815 1.00 8.60 88 PRO A CA 1
ATOM 748 C C . PRO A 1 88 ? 1.683 16.417 28.728 1.00 8.03 88 PRO A C 1
ATOM 749 O O . PRO A 1 88 ? 1.907 15.208 28.868 1.00 8.53 88 PRO A O 1
ATOM 753 N N . ASP A 1 89 ? 2.638 17.330 28.514 1.00 8.15 89 ASP A N 1
ATOM 754 C CA . ASP A 1 89 ? 4.063 17.019 28.437 1.00 8.75 89 ASP A CA 1
ATOM 755 C C . ASP A 1 89 ? 4.841 17.928 29.405 1.00 9.39 89 ASP A C 1
ATOM 756 O O . ASP A 1 89 ? 5.758 18.633 28.965 1.00 9.34 89 ASP A O 1
ATOM 761 N N . PRO A 1 90 ? 4.488 17.925 30.711 1.00 9.81 90 PRO A N 1
ATOM 762 C CA . PRO A 1 90 ? 5.062 18.919 31.639 1.00 10.58 90 PRO A CA 1
ATOM 763 C C . PRO A 1 90 ? 6.569 18.812 31.893 1.00 10.92 90 PRO A C 1
ATOM 764 O O . PRO A 1 90 ? 7.158 19.755 32.428 1.00 12.71 90 PRO A O 1
ATOM 768 N N . THR A 1 91 ? 7.180 17.678 31.549 1.00 11.38 91 THR A N 1
ATOM 769 C CA . THR A 1 91 ? 8.642 17.544 31.645 1.00 12.31 91 THR A CA 1
ATOM 770 C C . THR A 1 91 ? 9.362 17.966 30.361 1.00 11.90 91 THR A C 1
ATOM 771 O O . THR A 1 91 ? 10.593 18.092 30.357 1.00 12.82 91 THR A O 1
ATOM 775 N N . GLY A 1 92 ? 8.599 18.197 29.284 1.00 11.20 92 GLY A N 1
ATOM 776 C CA . GLY A 1 92 ? 9.199 18.552 28.002 1.00 11.48 92 GLY A CA 1
ATOM 777 C C . GLY A 1 92 ? 9.869 17.392 27.286 1.00 11.03 92 GLY A C 1
ATOM 778 O O . GLY A 1 92 ? 10.564 17.597 26.298 1.00 11.46 92 GLY A O 1
ATOM 779 N N . ALA A 1 93 ? 9.644 16.174 27.773 1.00 11.49 93 ALA A N 1
ATOM 780 C CA . ALA A 1 93 ? 10.243 15.009 27.169 1.00 11.42 93 ALA A CA 1
ATOM 781 C C . ALA A 1 93 ? 9.865 14.823 25.700 1.00 10.27 93 ALA A C 1
ATOM 782 O O . ALA A 1 93 ? 10.718 14.439 24.885 1.00 11.33 93 ALA A O 1
ATOM 784 N N . PHE A 1 94 ? 8.602 15.065 25.333 1.00 9.74 94 PHE A N 1
ATOM 785 C CA . PHE A 1 94 ? 8.210 14.906 23.950 1.00 8.77 94 PHE A CA 1
ATOM 786 C C . PHE A 1 94 ? 8.877 15.990 23.089 1.00 8.86 94 PHE A C 1
ATOM 787 O O . PHE A 1 94 ? 9.384 15.715 21.993 1.00 9.39 94 PHE A O 1
ATOM 795 N N . TYR A 1 95 ? 8.844 17.234 23.573 1.00 9.48 95 TYR A N 1
ATOM 796 C CA . TYR A 1 95 ? 9.568 18.319 22.908 1.00 9.93 95 TYR A CA 1
ATOM 797 C C . TYR A 1 95 ? 11.024 17.895 22.610 1.00 10.45 95 TYR A C 1
ATOM 798 O O . TYR A 1 95 ? 11.552 18.139 21.509 1.00 10.85 95 TYR A O 1
ATOM 807 N N . LEU A 1 96 ? 11.693 17.276 23.585 1.00 10.18 96 LEU A N 1
ATOM 808 C CA . LEU A 1 96 ? 13.085 16.873 23.381 1.00 11.52 96 LEU A CA 1
ATOM 809 C C . LEU A 1 96 ? 13.237 15.723 22.387 1.00 11.75 96 LEU A C 1
ATOM 810 O O . LEU A 1 96 ? 14.217 15.685 21.644 1.00 12.07 96 LEU A O 1
ATOM 815 N N . LYS A 1 97 ? 12.284 14.791 22.355 1.00 12.47 97 LYS A N 1
ATOM 816 C CA . LYS A 1 97 ? 12.298 13.780 21.292 1.00 13.11 97 LYS A CA 1
ATOM 817 C C . LYS A 1 97 ? 12.190 14.375 19.881 1.00 12.87 97 LYS A C 1
ATOM 818 O O . LYS A 1 97 ? 12.860 13.900 18.952 1.00 13.16 97 LYS A O 1
ATOM 824 N N . LEU A 1 98 ? 11.348 15.403 19.714 1.00 11.95 98 LEU A N 1
ATOM 825 C CA . LEU A 1 98 ? 11.232 16.085 18.402 1.00 12.76 98 LEU A CA 1
ATOM 826 C C . LEU A 1 98 ? 12.547 16.768 18.062 1.00 12.27 98 LEU A C 1
ATOM 827 O O . LEU A 1 98 ? 13.063 16.624 16.958 1.00 12.61 98 LEU A O 1
ATOM 832 N N . ASN A 1 99 ? 13.144 17.465 19.026 1.00 11.42 99 ASN A N 1
ATOM 833 C CA . ASN A 1 99 ? 14.441 18.085 18.775 1.00 12.31 99 ASN A CA 1
ATOM 834 C C . ASN A 1 99 ? 15.471 17.055 18.324 1.00 13.20 99 ASN A C 1
ATOM 835 O O . ASN A 1 99 ? 16.235 17.289 17.367 1.00 13.25 99 ASN A O 1
ATOM 840 N N . ASP A 1 100 ? 15.472 15.901 18.992 1.00 13.61 100 ASP A N 1
ATOM 841 C CA . ASP A 1 100 ? 16.394 14.824 18.636 1.00 15.81 100 ASP A CA 1
ATOM 842 C C . ASP A 1 100 ? 16.146 14.321 17.208 1.00 14.70 100 ASP A C 1
ATOM 843 O O . ASP A 1 100 ? 17.111 14.071 16.462 1.00 16.86 100 ASP A O 1
ATOM 848 N N . ARG A 1 101 ? 14.877 14.146 16.831 1.00 14.47 101 ARG A N 1
ATOM 849 C CA . ARG A 1 101 ? 14.502 13.712 15.479 1.00 14.40 101 ARG A CA 1
ATOM 850 C C . ARG A 1 101 ? 15.085 14.644 14.399 1.00 13.96 101 ARG A C 1
ATOM 851 O O . ARG A 1 101 ? 15.408 14.219 13.286 1.00 14.44 101 ARG A O 1
ATOM 859 N N . TYR A 1 102 ? 15.201 15.924 14.747 1.00 12.95 102 TYR A N 1
ATOM 860 C CA . TYR A 1 102 ? 15.666 16.948 13.822 1.00 13.07 102 TYR A CA 1
ATOM 861 C C . TYR A 1 102 ? 17.145 17.287 14.014 1.00 14.37 102 TYR A C 1
ATOM 862 O O . TYR A 1 102 ? 17.659 18.208 13.348 1.00 15.32 102 TYR A O 1
ATOM 871 N N . ASP A 1 103 ? 17.808 16.586 14.946 1.00 15.53 103 ASP A N 1
ATOM 872 C CA . ASP A 1 103 ? 19.179 16.923 15.362 1.00 17.01 103 ASP A CA 1
ATOM 873 C C . ASP A 1 103 ? 19.338 18.425 15.638 1.00 16.37 103 ASP A C 1
ATOM 874 O O . ASP A 1 103 ? 20.316 19.075 15.225 1.00 17.23 103 ASP A O 1
ATOM 879 N N . GLY A 1 104 ? 18.357 18.955 16.364 1.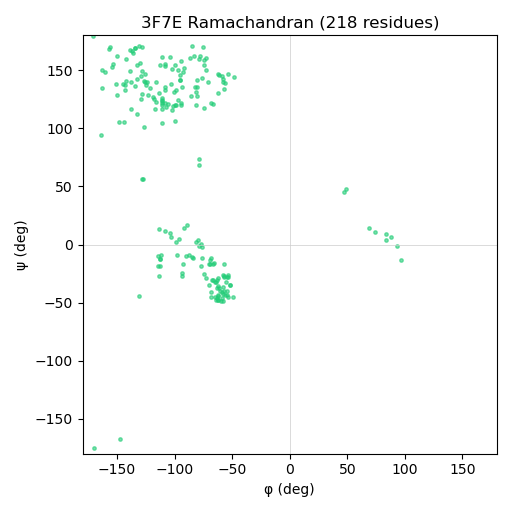00 15.10 104 GLY A N 1
ATOM 880 C CA . GLY A 1 104 ? 18.262 20.376 16.640 1.00 14.91 104 GLY A CA 1
ATOM 881 C C . GLY A 1 104 ? 19.085 20.816 17.831 1.00 15.23 104 GLY A C 1
ATOM 882 O O . GLY A 1 104 ? 19.611 19.983 18.587 1.00 14.87 104 GLY A O 1
ATOM 883 N N . PRO A 1 105 ? 19.184 22.139 18.010 1.00 15.71 105 PRO A N 1
ATOM 884 C CA . PRO A 1 105 ? 19.943 22.704 19.121 1.00 16.32 105 PRO A CA 1
ATOM 885 C C . PRO A 1 105 ? 19.194 22.758 20.458 1.00 16.53 105 PRO A C 1
ATOM 886 O O . PRO A 1 105 ? 19.810 23.056 21.492 1.00 16.97 105 PRO A O 1
ATOM 890 N N A LEU A 1 106 ? 17.888 22.462 20.430 0.50 16.33 106 LEU A N 1
ATOM 891 N N B LEU A 1 106 ? 17.902 22.450 20.446 0.50 16.42 106 LEU A N 1
ATOM 892 C CA A LEU A 1 106 ? 16.991 22.565 21.597 0.50 16.44 106 LEU A CA 1
ATOM 893 C CA B LEU A 1 106 ? 17.071 22.639 21.627 0.50 16.71 106 LEU A CA 1
ATOM 894 C C A LEU A 1 106 ? 17.047 21.314 22.462 0.50 16.11 106 LEU A C 1
ATOM 895 C C B LEU A 1 106 ? 17.042 21.376 22.482 0.50 16.22 106 LEU A C 1
ATOM 896 O O A LEU A 1 106 ? 16.059 20.586 22.583 0.50 16.37 106 LEU A O 1
ATOM 897 O O B LEU A 1 106 ? 16.016 20.703 22.598 0.50 16.47 106 LEU A O 1
ATOM 906 N N . THR A 1 107 ? 18.201 21.087 23.086 1.00 15.44 107 THR A N 1
ATOM 907 C CA . THR A 1 107 ? 18.474 19.813 23.766 1.00 15.50 107 THR A CA 1
ATOM 908 C C . THR A 1 107 ? 18.159 19.811 25.264 1.00 14.98 107 THR A C 1
ATOM 909 O O . THR A 1 107 ? 18.285 18.765 25.923 1.00 16.35 107 THR A O 1
ATOM 913 N N . GLU A 1 108 ? 17.742 20.960 25.792 1.00 14.43 108 GLU A N 1
ATOM 914 C CA . GLU A 1 108 ? 17.345 21.062 27.207 1.00 15.20 108 GLU A CA 1
ATOM 915 C C . GLU A 1 108 ? 15.842 21.341 27.266 1.00 15.70 108 GLU A C 1
ATOM 916 O O . GLU A 1 108 ? 15.304 21.898 26.317 1.00 14.85 108 GLU A O 1
ATOM 922 N N . PRO A 1 109 ? 15.161 20.962 28.371 1.00 16.96 109 PRO A N 1
ATOM 923 C CA . PRO A 1 109 ? 13.719 21.202 28.415 1.00 17.48 109 PRO A CA 1
ATOM 924 C C . PRO A 1 109 ? 13.448 22.702 28.328 1.00 17.91 109 PRO A C 1
ATOM 925 O O . PRO A 1 109 ? 14.260 23.480 28.824 1.00 18.29 109 PRO A O 1
ATOM 929 N N . PRO A 1 110 ? 12.337 23.105 27.681 1.00 17.43 110 PRO A N 1
ATOM 930 C CA . PRO A 1 110 ? 12.003 24.533 27.523 1.00 17.62 110 PRO A CA 1
ATOM 931 C C . PRO A 1 110 ? 11.533 25.188 28.821 1.00 18.37 110 PRO A C 1
ATOM 932 O O . PRO A 1 110 ? 10.982 24.531 29.677 1.00 18.51 110 PRO A O 1
ATOM 936 N N . ALA A 1 111 ? 11.782 26.496 28.980 1.00 18.68 111 ALA A N 1
ATOM 937 C CA . ALA A 1 111 ? 11.297 27.235 30.150 1.00 18.71 111 ALA A CA 1
ATOM 938 C C . ALA A 1 111 ? 9.781 27.108 30.342 1.00 17.17 111 ALA A C 1
ATOM 939 O O . ALA A 1 111 ? 9.283 27.161 31.477 1.00 18.48 111 ALA A O 1
ATOM 941 N N . ASP A 1 112 ? 9.047 26.896 29.243 1.00 16.54 112 ASP A N 1
ATOM 942 C CA . ASP A 1 112 ? 7.579 26.824 29.287 1.00 15.12 112 ASP A CA 1
ATOM 943 C C . ASP A 1 112 ? 7.066 25.395 29.477 1.00 14.03 112 ASP A C 1
ATOM 944 O O . ASP A 1 112 ? 5.876 25.118 29.260 1.00 13.61 112 ASP A O 1
ATOM 949 N N . LYS A 1 113 ? 7.951 24.488 29.866 1.00 13.45 113 LYS A N 1
ATOM 950 C CA . LYS A 1 113 ? 7.579 23.061 29.918 1.00 12.51 113 LYS A CA 1
ATOM 951 C C . LYS A 1 113 ? 6.299 22.747 30.707 1.00 12.61 113 LYS A C 1
ATOM 952 O O . LYS A 1 113 ? 5.578 21.840 30.323 1.00 10.91 113 LYS A O 1
ATOM 958 N N . ALA A 1 114 ? 5.997 23.467 31.784 1.00 12.68 114 ALA A N 1
ATOM 959 C CA . ALA A 1 114 ? 4.789 23.170 32.569 1.00 12.82 114 ALA A CA 1
ATOM 960 C C . ALA A 1 114 ? 3.526 23.260 31.706 1.00 12.23 114 ALA A C 1
ATOM 961 O O . ALA A 1 114 ? 2.533 22.591 31.999 1.00 12.94 114 ALA A O 1
ATOM 963 N N . ASP A 1 115 ? 3.575 24.061 30.638 1.00 11.89 115 ASP A N 1
ATOM 964 C CA . ASP A 1 115 ? 2.420 24.278 29.769 1.00 11.24 115 ASP A CA 1
ATOM 965 C C . ASP A 1 115 ? 2.489 23.509 28.440 1.00 9.73 115 ASP A C 1
ATOM 966 O O . ASP A 1 115 ? 1.639 23.692 27.560 1.00 9.64 115 ASP A O 1
ATOM 971 N N . ARG A 1 116 ? 3.498 22.647 28.287 1.00 9.36 116 ARG A N 1
ATOM 972 C CA . ARG A 1 116 ? 3.671 21.885 27.054 1.00 8.71 116 ARG A CA 1
ATOM 973 C C . ARG A 1 116 ? 2.690 20.735 26.939 1.00 7.63 116 ARG A C 1
ATOM 974 O O . ARG A 1 116 ? 2.402 20.068 27.952 1.00 7.63 116 ARG A O 1
ATOM 982 N N . VAL A 1 117 ? 2.220 20.485 25.714 1.00 7.48 117 VAL A N 1
ATOM 983 C CA . VAL A 1 117 ? 1.348 19.363 25.406 1.00 7.49 117 VAL A CA 1
ATOM 984 C C . VAL A 1 117 ? 1.830 18.705 24.119 1.00 7.14 117 VAL A C 1
ATOM 985 O O . VAL A 1 117 ? 2.599 19.283 23.329 1.00 7.54 117 VAL A O 1
ATOM 989 N N . ILE A 1 118 ? 1.326 17.489 23.911 1.00 6.32 118 ILE A N 1
ATOM 990 C CA . ILE A 1 118 ? 1.487 16.746 22.669 1.00 6.66 118 ILE A CA 1
ATOM 991 C C . ILE A 1 118 ? 0.150 16.784 21.952 1.00 6.15 118 ILE A C 1
ATOM 992 O O . ILE A 1 118 ? -0.864 16.361 22.513 1.00 7.33 118 ILE A O 1
ATOM 997 N N . ILE A 1 119 ? 0.146 17.320 20.736 1.00 6.99 119 ILE A N 1
ATOM 998 C CA . ILE A 1 119 ? -1.079 17.367 19.912 1.00 7.01 119 ILE A CA 1
ATOM 999 C C . ILE A 1 119 ? -1.046 16.190 18.945 1.00 6.65 119 ILE A C 1
ATOM 1000 O O . ILE A 1 119 ? -0.067 16.050 18.205 1.00 7.04 119 ILE A O 1
ATOM 1005 N N . VAL A 1 120 ? -2.084 15.349 18.969 1.00 6.00 120 VAL A N 1
ATOM 1006 C CA . VAL A 1 120 ? -2.109 14.108 18.187 1.00 6.88 120 VAL A CA 1
ATOM 1007 C C . VAL A 1 120 ? -3.153 14.239 17.081 1.00 6.09 120 VAL A C 1
ATOM 1008 O O . VAL A 1 120 ? -4.334 14.472 17.380 1.00 7.16 120 VAL A O 1
ATOM 1012 N N . VAL A 1 121 ? -2.717 14.120 15.825 1.00 6.40 121 VAL A N 1
ATOM 1013 C CA . VAL A 1 121 ? -3.571 14.341 14.662 1.00 6.80 121 VAL A CA 1
ATOM 1014 C C . VAL A 1 121 ? -3.675 13.057 13.834 1.00 6.47 121 VAL A C 1
ATOM 1015 O O . VAL A 1 121 ? -2.661 12.463 13.450 1.00 7.32 121 VAL A O 1
ATOM 1019 N N . ARG A 1 122 ? -4.909 12.639 13.569 1.00 6.90 122 ARG A N 1
ATOM 1020 C CA . ARG A 1 122 ? -5.180 11.490 12.713 1.00 8.19 122 ARG A CA 1
ATOM 1021 C C . ARG A 1 122 ? -5.553 11.981 11.319 1.00 7.50 122 ARG A C 1
ATOM 1022 O O . ARG A 1 122 ? -6.509 12.731 11.166 1.00 8.07 122 ARG A O 1
ATOM 1030 N N . PRO A 1 123 ? -4.780 11.587 10.289 1.00 8.35 123 PRO A N 1
ATOM 1031 C CA . PRO A 1 123 ? -5.103 12.000 8.933 1.00 7.98 123 PRO A CA 1
ATOM 1032 C C . PRO A 1 123 ? -6.491 11.586 8.467 1.00 7.21 123 PRO A C 1
ATOM 1033 O O . PRO A 1 123 ? -6.950 10.458 8.750 1.00 9.02 123 PRO A O 1
ATOM 1037 N N . THR A 1 124 ? -7.118 12.488 7.706 1.00 7.83 124 THR A N 1
ATOM 1038 C CA . THR A 1 124 ? -8.391 12.230 7.018 1.00 9.47 124 THR A CA 1
ATOM 1039 C C . THR A 1 124 ? -8.230 12.252 5.504 1.00 8.87 124 THR A C 1
ATOM 1040 O O . THR A 1 124 ? -9.079 11.719 4.799 1.00 10.05 124 THR A O 1
ATOM 1044 N N . ALA A 1 125 ? -7.145 12.838 4.993 1.00 8.50 125 ALA A N 1
ATOM 1045 C CA . ALA A 1 125 ? -6.941 12.945 3.546 1.00 8.58 125 ALA A CA 1
ATOM 1046 C C . ALA A 1 125 ? -5.474 13.260 3.255 1.00 7.65 125 ALA A C 1
ATOM 1047 O O . ALA A 1 125 ? -4.796 13.915 4.050 1.00 7.71 125 ALA A O 1
ATOM 1049 N N . PHE A 1 126 ? -5.027 12.791 2.093 1.00 8.43 126 PHE A N 1
ATOM 1050 C CA . PHE A 1 126 ? -3.709 13.091 1.555 1.00 8.72 126 PHE A CA 1
ATOM 1051 C C . PHE A 1 126 ? -3.825 13.573 0.116 1.00 9.28 126 PHE A C 1
ATOM 1052 O O . PHE A 1 126 ? -4.634 13.060 -0.654 1.00 11.03 126 PHE A O 1
ATOM 1060 N N . SER A 1 127 ? -2.954 14.511 -0.268 1.00 8.88 127 SER A N 1
ATOM 1061 C CA . SER A 1 127 ? -2.825 14.901 -1.670 1.00 10.16 127 SER A CA 1
ATOM 1062 C C . SER A 1 127 ? -1.369 15.197 -1.996 1.00 10.10 127 SER A C 1
ATOM 1063 O O . SER A 1 127 ? -0.673 15.839 -1.229 1.00 9.72 127 SER A O 1
ATOM 1066 N N . LYS A 1 128 ? -0.934 14.716 -3.157 1.00 11.10 128 LYS A N 1
ATOM 1067 C CA . LYS A 1 128 ? 0.427 14.958 -3.637 1.00 12.23 128 LYS A CA 1
ATOM 1068 C C . LYS A 1 128 ? 0.431 15.449 -5.101 1.00 13.63 128 LYS A C 1
ATOM 1069 O O . LYS A 1 128 ? 1.468 15.423 -5.791 1.00 13.63 128 LYS A O 1
ATOM 1075 N N A GLN A 1 129 ? -0.730 15.904 -5.567 0.50 15.27 129 GLN A N 1
ATOM 1076 N N B GLN A 1 129 ? -0.724 15.909 -5.570 0.50 15.24 129 GLN A N 1
ATOM 1077 C CA A GLN A 1 129 ? -0.864 16.488 -6.909 0.50 16.91 129 GLN A CA 1
ATOM 1078 C CA B GLN A 1 129 ? -0.856 16.406 -6.941 0.50 16.98 129 GLN A CA 1
ATOM 1079 C C A GLN A 1 129 ? -1.936 17.576 -6.976 0.50 17.34 129 GLN A C 1
ATOM 1080 C C B GLN A 1 129 ? -1.953 17.455 -7.057 0.50 17.72 129 GLN A C 1
ATOM 1081 O O A GLN A 1 129 ? -2.732 17.746 -6.055 0.50 16.56 129 GLN A O 1
ATOM 1082 O O B GLN A 1 129 ? -2.115 18.074 -8.109 0.50 17.93 129 GLN A O 1
ATOM 1093 N N . VAL B 1 4 ? 6.552 44.9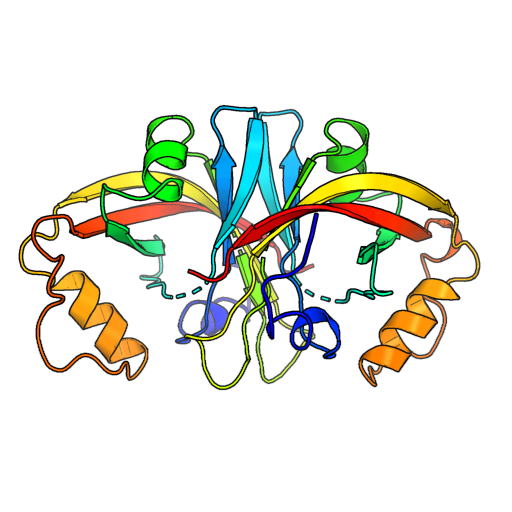29 8.234 0.50 12.60 4 VAL B N 1
ATOM 1094 C CA . VAL B 1 4 ? 7.306 43.652 8.464 1.00 15.27 4 VAL B CA 1
ATOM 1095 C C . VAL B 1 4 ? 8.358 43.889 9.534 1.00 15.03 4 VAL B C 1
ATOM 1096 O O . VAL B 1 4 ? 9.048 44.909 9.497 1.00 15.62 4 VAL B O 1
ATOM 1100 N N . PRO B 1 5 ? 8.471 42.993 10.524 1.00 15.90 5 PRO B N 1
ATOM 1101 C CA . PRO B 1 5 ? 9.457 43.293 11.577 1.00 16.83 5 PRO B CA 1
ATOM 1102 C C . PRO B 1 5 ? 10.928 43.140 11.184 1.00 17.00 5 PRO B C 1
ATOM 1103 O O . PRO B 1 5 ? 11.224 42.617 10.116 1.00 17.47 5 PRO B O 1
ATOM 1107 N N . GLU B 1 6 ? 11.848 43.747 11.927 1.00 17.82 6 GLU B N 1
ATOM 1108 C CA . GLU B 1 6 ? 12.979 44.414 11.286 1.00 18.43 6 GLU B CA 1
ATOM 1109 C C . GLU B 1 6 ? 13.865 43.148 11.075 1.00 17.60 6 GLU B C 1
ATOM 1110 O O . GLU B 1 6 ? 13.947 42.313 11.959 1.00 17.66 6 GLU B O 1
ATOM 1116 N N . GLY B 1 7 ? 14.473 42.978 9.909 1.00 18.14 7 GLY B N 1
ATOM 1117 C CA . GLY B 1 7 ? 15.357 41.813 9.669 1.00 18.38 7 GLY B CA 1
ATOM 1118 C C . GLY B 1 7 ? 14.659 40.622 9.034 1.00 17.82 7 GLY B C 1
ATOM 1119 O O . GLY B 1 7 ? 15.289 39.591 8.748 1.00 18.71 7 GLY B O 1
ATOM 1120 N N . TYR B 1 8 ? 13.355 40.753 8.788 1.00 17.05 8 TYR B N 1
ATOM 1121 C CA . TYR B 1 8 ? 12.596 39.621 8.269 1.00 17.57 8 TYR B CA 1
ATOM 1122 C C . TYR B 1 8 ? 12.051 39.790 6.877 1.00 18.18 8 TYR B C 1
ATOM 1123 O O . TYR B 1 8 ? 11.558 38.822 6.285 1.00 18.32 8 TYR B O 1
ATOM 1132 N N . GLU B 1 9 ? 12.131 40.997 6.340 1.00 18.86 9 GLU B N 1
ATOM 1133 C CA . GLU B 1 9 ? 11.529 41.244 5.035 1.00 19.92 9 GLU B CA 1
ATOM 1134 C C . GLU B 1 9 ? 12.279 40.467 3.973 1.00 19.72 9 GLU B C 1
ATOM 1135 O O . GLU B 1 9 ? 11.701 40.088 2.954 1.00 19.14 9 GLU B O 1
ATOM 1141 N N . SER B 1 10 ? 13.572 40.265 4.218 1.00 20.66 10 SER B N 1
ATOM 1142 C CA . SER B 1 10 ? 14.434 39.538 3.306 1.00 21.37 10 SER B CA 1
ATOM 1143 C C . SER B 1 10 ? 13.894 38.141 3.046 1.00 20.44 10 SER B C 1
ATOM 1144 O O . SER B 1 10 ? 14.163 37.565 1.971 1.00 22.08 10 SER B O 1
ATOM 1147 N N . LEU B 1 11 ? 13.161 37.569 4.003 1.00 19.64 11 LEU B N 1
ATOM 1148 C CA . LEU B 1 11 ? 12.550 36.276 3.757 1.00 18.32 11 LEU B CA 1
ATOM 1149 C C . LEU B 1 11 ? 11.673 36.467 2.569 1.00 17.28 11 LEU B C 1
ATOM 1150 O O . LEU B 1 11 ? 11.796 35.689 1.653 1.00 17.93 11 LEU B O 1
ATOM 1155 N N . LEU B 1 12 ? 10.876 37.547 2.544 1.00 14.69 12 LEU B N 1
ATOM 1156 C CA . LEU B 1 12 ? 9.835 37.740 1.520 1.00 12.47 12 LEU B CA 1
ATOM 1157 C C . LEU B 1 12 ? 10.402 38.069 0.141 1.00 10.81 12 LEU B C 1
ATOM 1158 O O . LEU B 1 12 ? 9.709 37.936 -0.860 1.00 10.31 12 LEU B O 1
ATOM 1163 N N A GLU B 1 13 ? 11.655 38.512 0.113 0.70 11.59 13 GLU B N 1
ATOM 1164 N N B GLU B 1 13 ? 11.642 38.549 0.086 0.30 11.67 13 GLU B N 1
ATOM 1165 C CA A GLU B 1 13 ? 12.342 38.865 -1.124 0.70 11.98 13 GLU B CA 1
ATOM 1166 C CA B GLU B 1 13 ? 12.276 38.840 -1.203 0.30 12.11 13 GLU B CA 1
ATOM 1167 C C A GLU B 1 13 ? 12.963 37.648 -1.796 0.70 11.43 13 GLU B C 1
ATOM 1168 C C B GLU B 1 13 ? 12.850 37.586 -1.845 0.30 11.58 13 GLU B C 1
ATOM 1169 O O A GLU B 1 13 ? 13.257 37.660 -2.993 0.70 12.73 13 GLU B O 1
ATOM 1170 O O B GLU B 1 13 ? 12.998 37.519 -3.068 0.30 11.75 13 GLU B O 1
ATOM 1181 N N . ARG B 1 14 ? 13.161 36.590 -1.019 1.00 11.26 14 ARG B N 1
ATOM 1182 C CA . ARG B 1 14 ? 13.840 35.372 -1.505 1.00 11.23 14 ARG B CA 1
ATOM 1183 C C . ARG B 1 14 ? 12.888 34.437 -2.219 1.00 11.07 14 ARG B C 1
ATOM 1184 O O . ARG B 1 14 ? 11.704 34.363 -1.868 1.00 10.55 14 ARG B O 1
ATOM 1192 N N . PRO B 1 15 ? 13.403 33.681 -3.204 1.00 11.0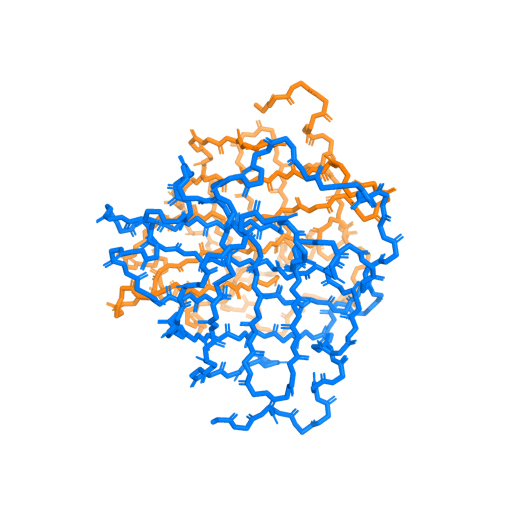8 15 PRO B N 1
ATOM 1193 C CA . PRO B 1 15 ? 12.579 32.689 -3.904 1.00 11.14 15 PRO B CA 1
ATOM 1194 C C . PRO B 1 15 ? 12.434 31.410 -3.063 1.00 10.24 15 PRO B C 1
ATOM 1195 O O . PRO B 1 15 ? 13.042 30.367 -3.367 1.00 11.47 15 PRO B O 1
ATOM 1199 N N . LEU B 1 16 ? 11.630 31.507 -2.016 1.00 9.87 16 LEU B N 1
ATOM 1200 C CA . LEU B 1 16 ? 11.351 30.409 -1.109 1.00 9.34 16 LEU B CA 1
ATOM 1201 C C . LEU B 1 16 ? 9.931 29.930 -1.338 1.00 8.34 16 LEU B C 1
ATOM 1202 O O . LEU B 1 16 ? 9.070 30.684 -1.821 1.00 9.61 16 LEU B O 1
ATOM 1207 N N . TYR B 1 17 ? 9.664 28.675 -0.997 1.00 8.54 17 TYR B N 1
ATOM 1208 C CA . TYR B 1 17 ? 8.310 28.148 -1.109 1.00 9.00 17 TYR B CA 1
ATOM 1209 C C . TYR B 1 17 ? 7.498 28.566 0.107 1.00 9.06 17 TYR B C 1
ATOM 1210 O O . TYR B 1 17 ? 7.887 28.261 1.236 1.00 12.86 17 TYR B O 1
ATOM 1219 N N . GLY B 1 18 ? 6.421 29.300 -0.133 1.00 7.96 18 GLY B N 1
ATOM 1220 C CA . GLY B 1 18 ? 5.485 29.682 0.920 1.00 7.98 18 GLY B CA 1
ATOM 1221 C C . GLY B 1 18 ? 4.356 28.663 1.009 1.00 8.06 18 GLY B C 1
ATOM 1222 O O . GLY B 1 18 ? 3.954 28.074 0.020 1.00 11.80 18 GLY B O 1
ATOM 1223 N N . HIS B 1 19 ? 3.832 28.469 2.203 1.00 5.56 19 HIS B N 1
ATOM 1224 C CA . HIS B 1 19 ? 2.770 27.495 2.426 1.00 5.41 19 HIS B CA 1
ATOM 1225 C C . HIS B 1 19 ? 1.516 28.295 2.747 1.00 4.73 19 HIS B C 1
ATOM 1226 O O . HIS B 1 19 ? 1.404 28.922 3.814 1.00 5.46 19 HIS B O 1
ATOM 1233 N N . LEU B 1 20 ? 0.625 28.356 1.756 1.00 5.48 20 LEU B N 1
ATOM 1234 C CA . LEU B 1 20 ? -0.542 29.243 1.794 1.00 5.70 20 LEU B CA 1
ATOM 1235 C C . LEU B 1 20 ? -1.733 28.457 2.331 1.00 5.83 20 LEU B C 1
ATOM 1236 O O . LEU B 1 20 ? -2.136 27.455 1.752 1.00 6.40 20 LEU B O 1
ATOM 1241 N N . ALA B 1 21 ? -2.281 28.939 3.436 1.00 5.64 21 ALA B N 1
ATOM 1242 C CA . ALA B 1 21 ? -3.454 28.378 4.090 1.00 6.10 21 ALA B CA 1
ATOM 1243 C C . ALA B 1 21 ? -4.709 29.153 3.712 1.00 6.27 21 ALA B C 1
ATOM 1244 O O . ALA B 1 21 ? -4.738 30.397 3.732 1.00 6.11 21 ALA B O 1
ATOM 1246 N N . THR B 1 22 ? -5.733 28.373 3.354 1.00 6.64 22 THR B N 1
ATOM 1247 C CA . THR B 1 22 ? -7.063 28.878 3.027 1.00 6.97 22 THR B CA 1
ATOM 1248 C C . THR B 1 22 ? -8.076 28.087 3.859 1.0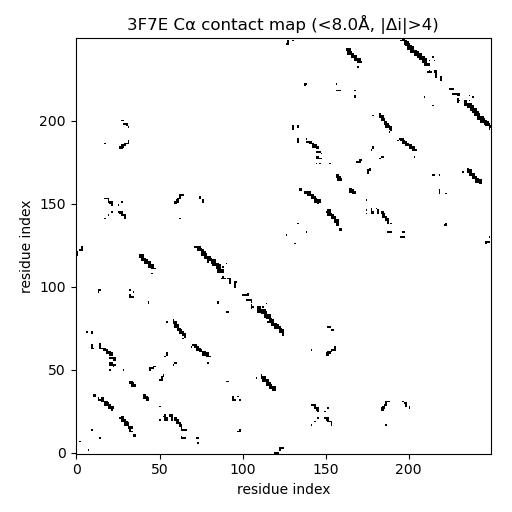0 6.76 22 THR B C 1
ATOM 1249 O O . THR B 1 22 ? -7.723 27.060 4.497 1.00 7.89 22 THR B O 1
ATOM 1253 N N . VAL B 1 23 ? -9.329 28.557 3.853 1.00 7.49 23 VAL B N 1
ATOM 1254 C CA . VAL B 1 23 ? -10.390 27.845 4.554 1.00 8.40 23 VAL B CA 1
ATOM 1255 C C . VAL B 1 23 ? -11.369 27.309 3.536 1.00 8.02 23 VAL B C 1
ATOM 1256 O O . VAL B 1 23 ? -11.829 28.043 2.640 1.00 9.05 23 VAL B O 1
ATOM 1260 N N . ARG B 1 24 ? -11.689 26.020 3.676 1.00 7.91 24 ARG B N 1
ATOM 1261 C CA . ARG B 1 24 ? -12.592 25.351 2.754 1.00 9.33 24 ARG B CA 1
ATOM 1262 C C . ARG B 1 24 ? -14.044 25.710 3.074 1.00 9.66 24 ARG B C 1
ATOM 1263 O O . ARG B 1 24 ? -14.353 26.198 4.166 1.00 9.55 24 ARG B O 1
ATOM 1271 N N . PRO B 1 25 ? -14.961 25.476 2.119 1.00 10.30 25 PRO B N 1
ATOM 1272 C CA . PRO B 1 25 ? -16.372 25.709 2.430 1.00 11.38 25 PRO B CA 1
ATOM 1273 C C . PRO B 1 25 ? -16.926 24.995 3.682 1.00 11.78 25 PRO B C 1
ATOM 1274 O O . PRO B 1 25 ? -17.873 25.500 4.307 1.00 13.80 25 PRO B O 1
ATOM 1278 N N . ASP B 1 26 ? -16.346 23.849 4.041 1.00 11.40 26 ASP B N 1
ATOM 1279 C CA . ASP B 1 26 ? -16.739 23.128 5.269 1.00 12.06 26 ASP B CA 1
ATOM 1280 C C . ASP B 1 26 ? -16.140 23.697 6.570 1.00 11.41 26 ASP B C 1
ATOM 1281 O O . ASP B 1 26 ? -16.394 23.151 7.647 1.00 12.58 26 ASP B O 1
ATOM 1286 N N . GLY B 1 27 ? -15.412 24.811 6.456 1.00 11.47 27 GLY B N 1
ATOM 1287 C CA . GLY B 1 27 ? -14.844 25.511 7.615 1.00 11.49 27 GLY B CA 1
ATOM 1288 C C . GLY B 1 27 ? -13.517 24.946 8.099 1.00 10.46 27 GLY B C 1
ATOM 1289 O O . GLY B 1 27 ? -12.980 25.403 9.117 1.00 11.76 27 GLY B O 1
ATOM 1290 N N . THR B 1 28 ? -12.988 23.945 7.384 1.00 9.52 28 THR B N 1
ATOM 1291 C CA . THR B 1 28 ? -11.729 23.321 7.766 1.00 9.27 28 THR B CA 1
ATOM 1292 C C . THR B 1 28 ? -10.595 23.905 6.909 1.00 8.23 28 THR B C 1
ATOM 1293 O O . THR B 1 28 ? -10.831 24.402 5.816 1.00 8.34 28 THR B O 1
ATOM 1297 N N . PRO B 1 29 ? -9.354 23.871 7.421 1.00 7.65 29 PRO B N 1
ATOM 1298 C CA . PRO B 1 29 ? -8.252 24.510 6.674 1.00 7.57 29 PRO B CA 1
ATOM 1299 C C . PRO B 1 29 ? -7.657 23.623 5.586 1.00 7.78 29 PRO B C 1
ATOM 1300 O O . PRO B 1 29 ? -7.778 22.383 5.603 1.00 8.34 29 PRO B O 1
ATOM 1304 N N . GLN B 1 30 ? -6.947 24.273 4.674 1.00 7.60 30 GLN B N 1
ATOM 1305 C CA . GLN B 1 30 ? -6.189 23.636 3.651 1.00 8.39 30 GLN B CA 1
ATOM 1306 C C . GLN B 1 30 ? -4.880 24.418 3.548 1.00 7.17 30 GLN B C 1
ATOM 1307 O O . GLN B 1 30 ? -4.884 25.624 3.716 1.00 8.06 30 GLN B O 1
ATOM 1313 N N . VAL B 1 31 ? -3.787 23.742 3.184 1.00 6.11 31 VAL B N 1
ATOM 1314 C CA . VAL B 1 31 ? -2.500 24.421 3.005 1.00 6.38 31 VAL B CA 1
ATOM 1315 C C . VAL B 1 31 ? -1.747 23.803 1.825 1.00 6.43 31 VAL B C 1
ATOM 1316 O O . VAL B 1 31 ? -1.663 22.577 1.699 1.00 7.41 31 VAL B O 1
ATOM 1320 N N . ASN B 1 32 ? -1.226 24.677 0.952 1.00 6.47 32 ASN B N 1
ATOM 1321 C CA . ASN B 1 32 ? -0.552 24.295 -0.294 1.00 6.73 32 ASN B CA 1
ATOM 1322 C C . ASN B 1 32 ? 0.740 25.075 -0.457 1.00 6.83 32 ASN B C 1
ATOM 1323 O O . ASN B 1 32 ? 0.758 26.280 -0.246 1.00 7.51 32 ASN B O 1
ATOM 1328 N N . ALA B 1 33 ? 1.816 24.398 -0.871 1.00 7.13 33 ALA B N 1
ATOM 1329 C CA . ALA B 1 33 ? 3.110 25.054 -1.092 1.00 7.24 33 ALA B CA 1
ATOM 1330 C C . ALA B 1 33 ? 3.076 25.766 -2.425 1.00 8.25 33 ALA B C 1
ATOM 1331 O O . ALA B 1 33 ? 2.537 25.219 -3.400 1.00 10.31 33 ALA B O 1
ATOM 1349 N N . TRP B 1 35 ? 4.959 29.098 -5.078 1.00 8.90 35 TRP B N 1
ATOM 1350 C CA . TRP B 1 35 ? 5.751 30.287 -5.388 1.00 8.26 35 TRP B CA 1
ATOM 1351 C C . TRP B 1 35 ? 5.002 31.549 -4.909 1.00 7.55 35 TRP B C 1
ATOM 1352 O O . TRP B 1 35 ? 3.757 31.550 -4.865 1.00 8.61 35 TRP B O 1
ATOM 1363 N N . PHE B 1 36 ? 5.746 32.626 -4.627 1.00 7.41 36 PHE B N 1
ATOM 1364 C CA . PHE B 1 36 ? 5.077 33.915 -4.378 1.00 7.85 36 PHE B CA 1
ATOM 1365 C C . PHE B 1 36 ? 5.988 35.048 -4.815 1.00 8.29 36 PHE B C 1
ATOM 1366 O O . PHE B 1 36 ? 7.205 34.852 -4.952 1.00 8.71 36 PHE B O 1
ATOM 1374 N N . ALA B 1 37 ? 5.400 36.235 -4.999 1.00 8.87 37 ALA B N 1
ATOM 1375 C CA . ALA B 1 37 ? 6.148 37.457 -5.257 1.00 9.62 37 ALA B CA 1
ATOM 1376 C C . ALA B 1 37 ? 5.715 38.540 -4.291 1.00 9.08 37 ALA B C 1
ATOM 1377 O O . ALA B 1 37 ? 4.531 38.806 -4.154 1.00 11.93 37 ALA B O 1
ATOM 1379 N N . TRP B 1 38 ? 6.675 39.179 -3.632 1.00 9.64 38 TRP B N 1
ATOM 1380 C CA . TRP B 1 38 ? 6.426 40.289 -2.711 1.00 9.68 38 TRP B CA 1
ATOM 1381 C C . TRP B 1 38 ? 6.906 41.588 -3.361 1.00 10.07 38 TRP B C 1
ATOM 1382 O O . TRP B 1 38 ? 8.002 41.634 -3.898 1.00 10.87 38 TRP B O 1
ATOM 1393 N N . ASP B 1 39 ? 6.094 42.641 -3.317 1.00 10.14 39 ASP B N 1
ATOM 1394 C CA . ASP B 1 39 ? 6.513 43.907 -3.920 1.00 11.37 39 ASP B CA 1
ATOM 1395 C C . ASP B 1 39 ? 6.713 45.007 -2.876 1.00 11.66 39 ASP B C 1
ATOM 1396 O O . ASP B 1 39 ? 6.884 46.172 -3.231 1.00 12.48 39 ASP B O 1
ATOM 1401 N N . GLY B 1 40 ? 6.760 44.634 -1.600 1.00 11.58 40 GLY B N 1
ATOM 1402 C CA . GLY B 1 40 ? 6.888 45.622 -0.529 1.00 12.90 40 GLY B CA 1
ATOM 1403 C C . GLY B 1 40 ? 5.551 46.011 0.083 1.00 13.15 40 GLY B C 1
ATOM 1404 O O . GLY B 1 40 ? 5.534 46.612 1.168 1.00 14.18 40 GLY B O 1
ATOM 1405 N N A GLU B 1 41 ? 4.450 45.690 -0.614 0.60 12.91 41 GLU B N 1
ATOM 1406 N N B GLU B 1 41 ? 4.448 45.683 -0.595 0.40 13.02 41 GLU B N 1
ATOM 1407 C CA A GLU B 1 41 ? 3.074 46.052 -0.187 0.60 13.85 41 GLU B CA 1
ATOM 1408 C CA B GLU B 1 41 ? 3.094 45.986 -0.089 0.40 13.50 41 GLU B CA 1
ATOM 1409 C C A GLU B 1 41 ? 2.115 44.844 -0.183 0.60 12.87 41 GLU B C 1
ATOM 1410 C C B GLU B 1 41 ? 2.156 44.776 -0.134 0.40 12.77 41 GLU B C 1
ATOM 1411 O O A GLU B 1 41 ? 1.325 44.654 0.755 0.60 13.85 41 GLU B O 1
ATOM 1412 O O B GLU B 1 41 ? 1.424 44.510 0.830 0.40 13.40 41 GLU B O 1
ATOM 1423 N N . VAL B 1 42 ? 2.181 44.043 -1.249 1.00 11.81 42 VAL B N 1
ATOM 1424 C CA . VAL B 1 42 ? 1.303 42.901 -1.418 1.00 10.97 42 VAL B CA 1
ATOM 1425 C C . VAL B 1 42 ? 2.070 41.663 -1.866 1.00 9.34 42 VAL B C 1
ATOM 1426 O O . VAL B 1 42 ? 3.159 41.752 -2.451 1.00 9.99 42 VAL B O 1
ATOM 1430 N N . LEU B 1 43 ? 1.473 40.514 -1.562 1.00 8.00 43 LEU B N 1
ATOM 1431 C CA . LEU B 1 43 ? 1.911 39.215 -2.090 1.00 7.80 43 LEU B CA 1
ATOM 1432 C C . LEU B 1 43 ? 1.087 38.856 -3.317 1.00 7.83 43 LEU B C 1
ATOM 1433 O O . LEU B 1 43 ? -0.125 39.105 -3.349 1.00 9.08 43 LEU B O 1
ATOM 1438 N N . ARG B 1 44 ? 1.737 38.257 -4.313 1.00 7.99 44 ARG B N 1
ATOM 1439 C CA . ARG B 1 44 ? 1.048 37.771 -5.499 1.00 8.39 44 ARG B CA 1
ATOM 1440 C C . ARG B 1 44 ? 1.365 36.312 -5.731 1.00 7.81 44 ARG B C 1
ATOM 1441 O O . ARG B 1 44 ? 2.514 35.896 -5.573 1.00 9.02 44 ARG B O 1
ATOM 1449 N N . PHE B 1 45 ? 0.335 35.570 -6.126 1.00 8.10 45 PHE B N 1
ATOM 1450 C CA . PHE B 1 45 ? 0.419 34.130 -6.386 1.00 8.43 45 PHE B CA 1
ATOM 1451 C C . PHE B 1 45 ? -0.146 33.831 -7.753 1.00 8.59 45 PHE B C 1
ATOM 1452 O O . PHE B 1 45 ? -1.070 34.515 -8.222 1.00 9.28 45 PHE B O 1
ATOM 1460 N N . THR B 1 46 ? 0.384 32.792 -8.395 1.00 9.39 46 THR B N 1
ATOM 1461 C CA . THR B 1 46 ? -0.230 32.273 -9.618 1.00 10.41 46 THR B CA 1
ATOM 1462 C C . THR B 1 46 ? -1.177 31.133 -9.243 1.00 10.67 46 THR B C 1
ATOM 1463 O O . THR B 1 46 ? -0.830 30.276 -8.437 1.00 12.60 46 THR B O 1
ATOM 1467 N N . HIS B 1 47 ? -2.371 31.142 -9.836 1.00 11.54 47 HIS B N 1
ATOM 1468 C CA . HIS B 1 47 ? -3.373 30.095 -9.585 1.00 12.48 47 HIS B CA 1
ATOM 1469 C C . HIS B 1 47 ? -4.087 29.816 -10.900 1.00 12.28 47 HIS B C 1
ATOM 1470 O O . HIS B 1 47 ? -4.115 30.675 -11.776 1.00 11.87 47 HIS B O 1
ATOM 1477 N N . THR B 1 48 ? -4.725 28.658 -11.006 1.00 13.29 48 THR B N 1
ATOM 1478 C CA . THR B 1 48 ? -5.778 28.518 -12.013 1.00 14.38 48 THR B CA 1
ATOM 1479 C C . THR B 1 48 ? -7.144 28.576 -11.349 1.00 14.85 48 THR B C 1
ATOM 1480 O O . THR B 1 48 ? -7.274 28.376 -10.136 1.00 15.49 48 THR B O 1
ATOM 1484 N N . THR B 1 49 ? -8.164 28.850 -12.154 1.00 14.80 49 THR B N 1
ATOM 1485 C CA . THR B 1 49 ? -9.527 28.922 -11.657 1.00 15.48 49 THR B CA 1
ATOM 1486 C C . THR B 1 49 ? -10.141 27.532 -11.426 1.00 15.92 49 THR B C 1
ATOM 1487 O O . THR B 1 49 ? -11.297 27.410 -11.020 1.00 16.79 49 THR B O 1
ATOM 1491 N N . LYS B 1 50 ? -9.372 26.482 -11.682 1.00 15.99 50 LYS B N 1
ATOM 1492 C CA . LYS B 1 50 ? -9.909 25.120 -11.638 1.00 17.08 50 LYS B CA 1
ATOM 1493 C C . LYS B 1 50 ? -9.774 24.386 -10.294 1.00 17.19 50 LYS B C 1
ATOM 1494 O O . LYS B 1 50 ? -10.459 23.387 -10.038 1.00 17.84 50 LYS B O 1
ATOM 1500 N N . ARG B 1 51 ? -8.898 24.888 -9.428 1.00 15.90 51 ARG B N 1
ATOM 1501 C CA . ARG B 1 51 ? -8.518 24.146 -8.233 1.00 16.29 51 ARG B CA 1
ATOM 1502 C C . ARG B 1 51 ? -9.338 24.527 -7.003 1.00 13.96 51 ARG B C 1
ATOM 1503 O O . ARG B 1 51 ? -9.902 25.617 -6.932 1.00 13.50 51 ARG B O 1
ATOM 1511 N N . GLN B 1 52 ? -9.386 23.617 -6.035 1.00 12.40 52 GLN B N 1
ATOM 1512 C CA . GLN B 1 52 ? -10.074 23.883 -4.769 1.00 11.37 52 GLN B CA 1
ATOM 1513 C C . GLN B 1 52 ? -9.588 25.158 -4.074 1.00 11.07 52 GLN B C 1
ATOM 1514 O O . GLN B 1 52 ? -10.409 25.892 -3.511 1.00 10.54 52 GLN B O 1
ATOM 1520 N N . LYS B 1 53 ? -8.281 25.433 -4.095 1.00 11.29 53 LYS B N 1
ATOM 1521 C CA . LYS B 1 53 ? -7.785 26.586 -3.358 1.00 12.06 53 LYS B CA 1
ATOM 1522 C C . LYS B 1 53 ? -8.391 27.881 -3.926 1.00 11.29 53 LYS B C 1
ATOM 1523 O O . LYS B 1 53 ? -8.670 28.823 -3.168 1.00 11.78 53 LYS B O 1
ATOM 1529 N N . TYR B 1 54 ? -8.583 27.932 -5.247 1.00 11.67 54 TYR B N 1
ATOM 1530 C CA . TYR B 1 54 ? -9.261 29.057 -5.874 1.00 11.34 54 TYR B CA 1
ATOM 1531 C C . TYR B 1 54 ? -10.701 29.168 -5.368 1.00 11.07 54 TYR B C 1
ATOM 1532 O O . TYR B 1 54 ? -11.157 30.264 -4.986 1.00 11.62 54 TYR B O 1
ATOM 1541 N N . ARG B 1 55 ? -11.437 28.045 -5.349 1.00 10.91 55 ARG B N 1
ATOM 1542 C CA . ARG B 1 55 ? -12.818 28.082 -4.868 1.00 11.60 55 ARG B CA 1
ATOM 1543 C C . ARG B 1 55 ? -12.867 28.521 -3.410 1.00 10.58 55 ARG B C 1
ATOM 1544 O O . ARG B 1 55 ? -13.757 29.288 -3.024 1.00 11.24 55 ARG B O 1
ATOM 1552 N N . ASN B 1 56 ? -11.886 28.089 -2.609 1.00 9.49 56 ASN B N 1
ATOM 1553 C CA . ASN B 1 56 ? -11.853 28.473 -1.203 1.00 9.30 56 ASN B CA 1
ATOM 1554 C C . ASN B 1 56 ? -11.823 30.000 -1.071 1.00 8.56 56 ASN B C 1
ATOM 1555 O O . ASN B 1 56 ? -12.578 30.594 -0.286 1.00 9.25 56 ASN B O 1
ATOM 1560 N N . ILE B 1 57 ? -10.924 30.636 -1.828 1.00 9.67 57 ILE B N 1
ATOM 1561 C CA . ILE B 1 57 ? -10.745 32.083 -1.671 1.00 11.07 57 ILE B CA 1
ATOM 1562 C C . ILE B 1 57 ? -11.882 32.896 -2.269 1.00 10.94 57 ILE B C 1
ATOM 1563 O O . ILE B 1 57 ? -12.144 33.987 -1.793 1.00 12.21 57 ILE B O 1
ATOM 1568 N N . LYS B 1 58 ? -12.594 32.352 -3.258 1.00 11.86 58 LYS B N 1
ATOM 1569 C CA . LYS B 1 58 ? -13.792 33.024 -3.745 1.00 13.18 58 LYS B CA 1
ATOM 1570 C C . LYS B 1 58 ? -14.857 33.106 -2.654 1.00 13.24 58 LYS B C 1
ATOM 1571 O O . LYS B 1 58 ? -15.631 34.077 -2.634 1.00 15.90 58 LYS B O 1
ATOM 1577 N N . ALA B 1 59 ? -14.925 32.116 -1.757 1.00 12.56 59 ALA B N 1
ATOM 1578 C CA . ALA B 1 59 ? -15.914 32.133 -0.674 1.00 13.53 59 ALA B CA 1
ATOM 1579 C C . ALA B 1 59 ? -15.414 32.737 0.642 1.00 13.05 59 ALA B C 1
ATOM 1580 O O . ALA B 1 59 ? -16.219 33.235 1.441 1.00 15.21 59 ALA B O 1
ATOM 1582 N N . ASN B 1 60 ? -14.104 32.680 0.893 1.00 11.28 60 ASN B N 1
ATOM 1583 C CA . ASN B 1 60 ? -13.514 33.207 2.118 1.00 11.35 60 ASN B CA 1
ATOM 1584 C C . ASN B 1 60 ? -12.155 33.795 1.749 1.00 9.82 60 ASN B C 1
ATOM 1585 O O . ASN B 1 60 ? -11.212 33.048 1.480 1.00 9.35 60 ASN B O 1
ATOM 1590 N N . PRO B 1 61 ? -12.049 35.122 1.695 1.00 9.29 61 PRO B N 1
ATOM 1591 C CA . PRO B 1 61 ? -10.814 35.754 1.218 1.00 8.81 61 PRO B CA 1
ATOM 1592 C C . PRO B 1 61 ? -9.681 35.809 2.239 1.00 7.45 61 PRO B C 1
ATOM 1593 O O . PRO B 1 61 ? -8.609 36.297 1.906 1.00 8.22 61 PRO B O 1
ATOM 1597 N N . ALA B 1 62 ? -9.907 35.320 3.459 1.00 7.50 62 ALA B N 1
ATOM 1598 C CA . ALA B 1 62 ? -8.847 35.376 4.482 1.00 7.55 62 ALA B CA 1
ATOM 1599 C C . ALA B 1 62 ? -7.853 34.242 4.291 1.00 6.81 62 ALA B C 1
ATOM 1600 O O . ALA B 1 62 ? -8.242 33.067 4.256 1.00 7.84 62 ALA B O 1
ATOM 1602 N N . VAL B 1 63 ? -6.566 34.595 4.230 1.00 6.50 63 VAL B N 1
ATOM 1603 C CA . VAL B 1 63 ? -5.512 33.626 4.014 1.00 6.23 63 VAL B CA 1
ATOM 1604 C C . VAL B 1 63 ? -4.352 33.860 4.981 1.00 5.44 63 VAL B C 1
ATOM 1605 O O . VAL B 1 63 ? -4.282 34.883 5.691 1.00 5.88 63 VAL B O 1
ATOM 1609 N N . ALA B 1 64 ? -3.430 32.897 5.036 1.00 5.43 64 ALA B N 1
ATOM 1610 C CA . ALA B 1 64 ? -2.185 33.077 5.818 1.00 5.50 64 ALA B CA 1
ATOM 1611 C C . ALA B 1 64 ? -1.085 32.317 5.108 1.00 5.43 64 ALA B C 1
ATOM 1612 O O . ALA B 1 64 ? -1.341 31.265 4.529 1.00 7.29 64 ALA B O 1
ATOM 1622 N N . SER B 1 66 ? 3.008 30.765 5.461 1.00 5.70 66 SER B N 1
ATOM 1623 C CA . SER B 1 66 ? 4.181 30.448 6.287 1.00 5.82 66 SER B CA 1
ATOM 1624 C C . SER B 1 66 ? 5.393 30.270 5.398 1.00 5.72 66 SER B C 1
ATOM 1625 O O . SER B 1 66 ? 5.329 29.588 4.371 1.00 6.13 66 SER B O 1
ATOM 1628 N N . VAL B 1 67 ? 6.503 30.872 5.804 1.00 6.32 67 VAL B N 1
ATOM 1629 C CA . VAL B 1 67 ? 7.796 30.698 5.133 1.00 8.07 67 VAL B CA 1
ATOM 1630 C C . VAL B 1 67 ? 8.887 30.546 6.199 1.00 8.07 67 VAL B C 1
ATOM 1631 O O . VAL B 1 67 ? 8.833 31.208 7.222 1.00 10.64 67 VAL B O 1
ATOM 1635 N N . ILE B 1 68 ? 9.841 29.639 5.975 1.00 8.02 68 ILE B N 1
ATOM 1636 C CA . ILE B 1 68 ? 10.975 29.493 6.898 1.00 8.58 68 ILE B CA 1
ATOM 1637 C C . ILE B 1 68 ? 12.267 29.607 6.098 1.00 8.75 68 ILE B C 1
ATOM 1638 O O . ILE B 1 68 ? 12.337 29.199 4.943 1.00 8.76 68 ILE B O 1
ATOM 1643 N N . ASP B 1 69 ? 13.299 30.160 6.723 1.00 9.21 69 ASP B N 1
ATOM 1644 C CA . ASP B 1 69 ? 14.603 30.293 6.097 1.00 10.29 69 ASP B CA 1
ATOM 1645 C C . ASP B 1 69 ? 15.277 28.929 6.055 1.00 11.22 69 ASP B C 1
ATOM 1646 O O . ASP B 1 69 ? 15.555 28.347 7.116 1.00 12.51 69 ASP B O 1
ATOM 1651 N N . PRO B 1 70 ? 15.558 28.417 4.845 1.00 11.96 70 PRO B N 1
ATOM 1652 C CA . PRO B 1 70 ? 16.130 27.076 4.744 1.00 13.50 70 PRO B CA 1
ATOM 1653 C C . PRO B 1 70 ? 17.562 27.000 5.268 1.00 14.82 70 PRO B C 1
ATOM 1654 O O . PRO B 1 70 ? 18.073 25.906 5.466 1.00 16.56 70 PRO B O 1
ATOM 1658 N N . ASP B 1 71 ? 18.182 28.156 5.476 1.00 14.80 71 ASP B N 1
ATOM 1659 C CA . ASP B 1 71 ? 19.561 28.260 5.948 1.00 16.34 71 ASP B CA 1
ATOM 1660 C C . ASP B 1 71 ? 19.654 28.511 7.449 1.00 16.16 71 ASP B C 1
ATOM 1661 O O . ASP B 1 71 ? 20.740 28.453 8.015 1.00 17.19 71 ASP B O 1
ATOM 1666 N N . ASN B 1 72 ? 18.528 28.794 8.101 1.00 15.63 72 ASN B N 1
ATOM 1667 C CA . ASN B 1 72 ? 18.533 29.189 9.503 1.00 15.28 72 ASN B CA 1
ATOM 1668 C C . ASN B 1 72 ? 17.138 29.061 10.088 1.00 14.29 72 ASN B C 1
ATOM 1669 O O . ASN B 1 72 ? 16.322 29.974 9.955 1.00 15.88 72 ASN B O 1
ATOM 1674 N N . PRO B 1 73 ? 16.854 27.916 10.709 1.00 16.02 73 PRO B N 1
ATOM 1675 C CA . PRO B 1 73 ? 15.534 27.636 11.265 1.00 16.61 73 PRO B CA 1
ATOM 1676 C C . PRO B 1 73 ? 15.040 28.655 12.296 1.00 16.24 73 PRO B C 1
ATOM 1677 O O . PRO B 1 73 ? 13.857 28.662 12.569 1.00 16.68 73 PRO B O 1
ATOM 1681 N N . TYR B 1 74 ? 15.911 29.499 12.861 1.00 15.09 74 TYR B N 1
ATOM 1682 C CA . TYR B 1 74 ? 15.440 30.544 13.789 1.00 14.43 74 TYR B CA 1
ATOM 1683 C C . TYR B 1 74 ? 14.630 31.650 13.098 1.00 14.46 74 TYR B C 1
ATOM 1684 O O . TYR B 1 74 ? 13.922 32.420 13.768 1.00 14.67 74 TYR B O 1
ATOM 1693 N N . ARG B 1 75 ? 14.740 31.732 11.769 1.00 14.11 75 ARG B N 1
ATOM 1694 C CA . ARG B 1 75 ? 14.097 32.789 11.005 1.00 13.88 75 ARG B CA 1
ATOM 1695 C C . ARG B 1 75 ? 12.911 32.258 10.228 1.00 13.29 75 ARG B C 1
ATOM 1696 O O . ARG B 1 75 ? 13.068 31.405 9.352 1.00 13.00 75 ARG B O 1
ATOM 1704 N N . TYR B 1 76 ? 11.729 32.790 10.550 1.00 12.62 76 TYR B N 1
ATOM 1705 C CA . TYR B 1 76 ? 10.508 32.383 9.873 1.00 12.31 76 TYR B CA 1
ATOM 1706 C C . TYR B 1 76 ? 9.468 33.469 10.006 1.00 11.97 76 TYR B C 1
ATOM 1707 O O . TYR B 1 76 ? 9.599 34.394 10.817 1.00 12.27 76 TYR B O 1
ATOM 1716 N N . LEU B 1 77 ? 8.404 33.326 9.227 1.00 11.69 77 LEU B N 1
ATOM 1717 C CA . LEU B 1 77 ? 7.365 34.335 9.175 1.00 11.12 77 LEU B CA 1
ATOM 1718 C C . LEU B 1 77 ? 6.029 33.701 8.840 1.00 9.72 77 LEU B C 1
ATOM 1719 O O . LEU B 1 77 ? 5.945 32.831 7.964 1.00 8.91 77 LEU B O 1
ATOM 1724 N N . GLU B 1 78 ? 4.996 34.155 9.543 1.00 8.63 78 GLU B N 1
ATOM 1725 C CA . GLU B 1 78 ? 3.597 33.933 9.152 1.00 8.51 78 GLU B CA 1
ATOM 1726 C C . GLU B 1 78 ? 3.032 35.283 8.741 1.00 7.75 78 GLU B C 1
ATOM 1727 O O . GLU B 1 78 ? 3.069 36.252 9.505 1.00 8.30 78 GLU B O 1
ATOM 1733 N N . VAL B 1 79 ? 2.483 35.317 7.531 1.00 6.99 79 VAL B N 1
ATOM 1734 C CA . VAL B 1 79 ? 1.838 36.520 7.013 1.00 7.38 79 VAL B CA 1
ATOM 1735 C C . VAL B 1 79 ? 0.337 36.279 6.915 1.00 7.37 79 VAL B C 1
ATOM 1736 O O . VAL B 1 79 ? -0.081 35.384 6.173 1.00 9.88 79 VAL B O 1
ATOM 1740 N N . ARG B 1 80 ? -0.468 37.030 7.667 1.00 6.84 80 ARG B N 1
ATOM 1741 C CA . ARG B 1 80 ? -1.927 36.935 7.544 1.00 7.55 80 ARG B CA 1
ATOM 1742 C C . ARG B 1 80 ? -2.364 38.037 6.594 1.00 6.91 80 ARG B C 1
ATOM 1743 O O . ARG B 1 80 ? -1.779 39.126 6.589 1.00 7.33 80 ARG B O 1
ATOM 1751 N N . GLY B 1 81 ? -3.395 37.788 5.794 1.00 6.76 81 GLY B N 1
ATOM 1752 C CA . GLY B 1 81 ? -3.889 38.848 4.901 1.00 7.60 81 GLY B CA 1
ATOM 1753 C C . GLY B 1 81 ? -5.188 38.481 4.227 1.00 7.17 81 GLY B C 1
ATOM 1754 O O . GLY B 1 81 ? -5.726 37.389 4.428 1.00 9.06 81 GLY B O 1
ATOM 1755 N N . LEU B 1 82 ? -5.694 39.407 3.417 1.00 8.08 82 LEU B N 1
ATOM 1756 C CA . LEU B 1 82 ? -6.932 39.197 2.654 1.00 8.48 82 LEU B CA 1
ATOM 1757 C C . LEU B 1 82 ? -6.623 39.231 1.168 1.00 8.18 82 LEU B C 1
ATOM 1758 O O . LEU B 1 82 ? -5.844 40.063 0.685 1.00 8.49 82 LEU B O 1
ATOM 1763 N N . VAL B 1 83 ? -7.268 38.335 0.426 1.00 7.64 83 VAL B N 1
ATOM 1764 C CA . VAL B 1 83 ? -7.289 38.435 -1.034 1.00 8.28 83 VAL B CA 1
ATOM 1765 C C . VAL B 1 83 ? -8.085 39.676 -1.386 1.00 9.37 83 VAL B C 1
ATOM 1766 O O . VAL B 1 83 ? -9.256 39.817 -0.977 1.00 10.05 83 VAL B O 1
ATOM 1770 N N . GLU B 1 84 ? -7.448 40.598 -2.094 1.00 10.01 84 GLU B N 1
ATOM 1771 C CA . GLU B 1 84 ? -8.133 41.808 -2.502 1.00 11.14 84 GLU B CA 1
ATOM 1772 C C . GLU B 1 84 ? -8.355 41.952 -3.997 1.00 12.24 84 GLU B C 1
ATOM 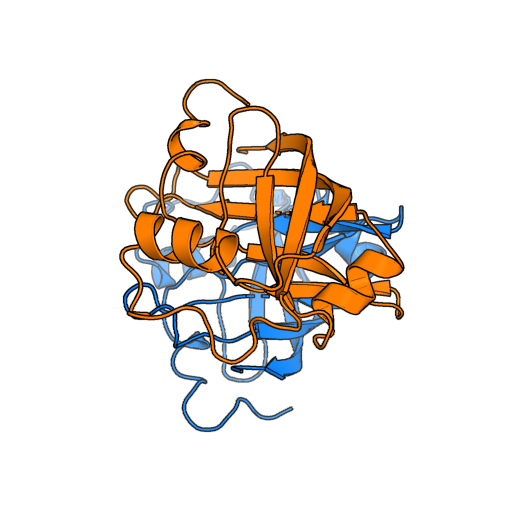1773 O O . GLU B 1 84 ? -9.101 42.849 -4.428 1.00 13.34 84 GLU B O 1
ATOM 1779 N N . ASP B 1 85 ? -7.700 41.125 -4.808 1.00 12.31 85 ASP B N 1
ATOM 1780 C CA . ASP B 1 85 ? -7.969 41.136 -6.249 1.00 13.11 85 ASP B CA 1
ATOM 1781 C C . ASP B 1 85 ? -7.621 39.778 -6.797 1.00 12.42 85 ASP B C 1
ATOM 1782 O O . ASP B 1 85 ? -6.773 39.076 -6.234 1.00 12.30 85 ASP B O 1
ATOM 1787 N N . ILE B 1 86 ? -8.293 39.424 -7.894 1.00 12.79 86 ILE B N 1
ATOM 1788 C CA . ILE B 1 86 ? -7.980 38.244 -8.675 1.00 14.03 86 ILE B CA 1
ATOM 1789 C C . ILE B 1 86 ? -7.954 38.723 -10.126 1.00 14.06 86 ILE B C 1
ATOM 1790 O O . ILE B 1 86 ? -8.984 39.138 -10.681 1.00 15.25 86 ILE B O 1
ATOM 1795 N N . VAL B 1 87 ? -6.764 38.713 -10.725 1.00 14.14 87 VAL B N 1
ATOM 1796 C CA . VAL B 1 87 ? -6.536 39.352 -12.028 1.00 14.49 87 VAL B CA 1
ATOM 1797 C C . VAL B 1 87 ? -6.292 38.289 -13.089 1.00 13.97 87 VAL B C 1
ATOM 1798 O O . VAL B 1 87 ? -5.377 37.499 -12.936 1.00 13.31 87 VAL B O 1
ATOM 1802 N N . PRO B 1 88 ? -7.095 38.266 -14.175 1.00 15.11 88 PRO B N 1
ATOM 1803 C CA . PRO B 1 88 ? -6.818 37.272 -15.215 1.00 15.35 88 PRO B CA 1
ATOM 1804 C C . PRO B 1 88 ? -5.392 37.392 -15.784 1.00 14.75 88 PRO B C 1
ATOM 1805 O O . PRO B 1 88 ? -4.873 38.492 -15.950 1.00 15.58 88 PRO B O 1
ATOM 1809 N N . ASP B 1 89 ? -4.766 36.246 -16.032 1.00 13.44 89 ASP B N 1
ATOM 1810 C CA . ASP B 1 89 ? -3.401 36.177 -16.596 1.00 13.03 89 ASP B CA 1
ATOM 1811 C C . ASP B 1 89 ? -3.395 35.248 -17.815 1.00 12.89 89 ASP B C 1
ATOM 1812 O O . ASP B 1 89 ? -2.641 34.286 -17.842 1.00 12.55 89 ASP B O 1
ATOM 1817 N N . PRO B 1 90 ? -4.256 35.526 -18.835 1.00 14.23 90 PRO B N 1
ATOM 1818 C CA . PRO B 1 90 ? -4.463 34.537 -19.916 1.00 14.34 90 PRO B CA 1
ATOM 1819 C C . PRO B 1 90 ? -3.244 34.298 -20.804 1.00 14.17 90 PRO B C 1
ATOM 1820 O O . PRO B 1 90 ? -3.205 33.298 -21.512 1.00 14.59 90 PRO B O 1
ATOM 1824 N N . THR B 1 91 ? -2.257 35.198 -20.767 1.00 13.86 91 THR B N 1
ATOM 1825 C CA . THR B 1 91 ? -1.009 34.957 -21.510 1.00 14.86 91 THR B CA 1
ATOM 1826 C C . THR B 1 91 ? 0.017 34.162 -20.690 1.00 14.12 91 THR B C 1
ATOM 1827 O O . THR B 1 91 ? 1.064 33.756 -21.211 1.00 14.83 91 THR B O 1
ATOM 1831 N N . GLY B 1 92 ? -0.259 33.969 -19.396 1.00 13.19 92 GLY B N 1
ATOM 1832 C CA . GLY B 1 92 ? 0.703 33.322 -18.492 1.00 12.14 92 GLY B CA 1
ATOM 1833 C C . GLY B 1 92 ? 1.963 34.120 -18.170 1.00 12.10 92 GLY B C 1
ATOM 1834 O O . GLY B 1 92 ? 2.918 33.578 -17.619 1.00 12.22 92 GLY B O 1
ATOM 1835 N N . ALA B 1 93 ? 1.953 35.413 -18.485 1.00 11.52 93 ALA B N 1
ATOM 1836 C CA . ALA B 1 93 ? 3.091 36.287 -18.194 1.00 11.74 93 ALA B CA 1
ATOM 1837 C C . ALA B 1 93 ? 3.442 36.305 -16.713 1.00 10.63 93 ALA B C 1
ATOM 1838 O O . ALA B 1 93 ? 4.635 36.310 -16.364 1.00 11.12 93 ALA B O 1
ATOM 1840 N N . PHE B 1 94 ? 2.439 36.364 -15.824 1.00 11.23 94 PHE B N 1
ATOM 1841 C CA . PHE B 1 94 ? 2.786 36.409 -14.403 1.00 10.61 94 PHE B CA 1
ATOM 1842 C C . PHE B 1 94 ? 3.390 35.071 -13.943 1.00 10.21 94 PHE B C 1
ATOM 1843 O O . PHE B 1 94 ? 4.370 35.055 -13.189 1.00 10.77 94 PHE B O 1
ATOM 1851 N N . TYR B 1 95 ? 2.820 33.956 -14.420 1.00 10.51 95 TYR B N 1
ATOM 1852 C CA . TYR B 1 95 ? 3.418 32.654 -14.155 1.00 11.04 95 TYR B CA 1
ATOM 1853 C C . TYR B 1 95 ? 4.887 32.646 -14.591 1.00 10.37 95 TYR B C 1
ATOM 1854 O O . TYR B 1 95 ? 5.751 32.175 -13.851 1.00 10.93 95 TYR B O 1
ATOM 1863 N N . LEU B 1 96 ? 5.187 33.167 -15.783 1.00 10.44 96 LEU B N 1
ATOM 1864 C CA . LEU B 1 96 ? 6.582 33.185 -16.234 1.00 10.51 96 LEU B CA 1
ATOM 1865 C C . LEU B 1 96 ? 7.489 34.106 -15.421 1.00 10.41 96 LEU B C 1
ATOM 1866 O O . LEU B 1 96 ? 8.684 33.829 -15.285 1.00 10.67 96 LEU B O 1
ATOM 1871 N N . LYS B 1 97 ? 6.935 35.19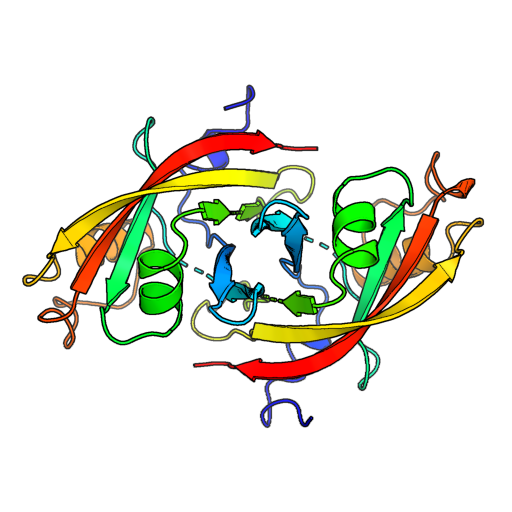2 -14.881 1.00 10.68 97 LYS B N 1
ATOM 1872 C CA . LYS B 1 97 ? 7.697 36.041 -13.973 1.00 11.06 97 LYS B CA 1
ATOM 1873 C C . LYS B 1 97 ? 8.105 35.271 -12.706 1.00 10.51 97 LYS B C 1
ATOM 1874 O O . LYS B 1 97 ? 9.267 35.337 -12.287 1.00 11.18 97 LYS B O 1
ATOM 1880 N N . LEU B 1 98 ? 7.163 34.552 -12.082 1.00 10.24 98 LEU B N 1
ATOM 1881 C CA . LEU B 1 98 ? 7.493 33.705 -10.946 1.00 11.48 98 LEU B CA 1
ATOM 1882 C C . LEU B 1 98 ? 8.457 32.611 -11.329 1.00 11.33 98 LEU B C 1
ATOM 1883 O O . LEU B 1 98 ? 9.423 32.368 -10.611 1.00 11.81 98 LEU B O 1
ATOM 1888 N N . ASN B 1 99 ? 8.211 31.962 -12.466 1.00 11.54 99 ASN B N 1
ATOM 1889 C CA . ASN B 1 99 ? 9.096 30.894 -12.925 1.00 12.17 99 ASN B CA 1
ATOM 1890 C C . ASN B 1 99 ? 10.532 31.420 -12.988 1.00 12.35 99 ASN B C 1
ATOM 1891 O O . ASN B 1 99 ? 11.486 30.770 -12.543 1.00 13.49 99 ASN B O 1
ATOM 1896 N N . ASP B 1 100 ? 10.681 32.631 -13.511 1.00 12.85 100 ASP B N 1
ATOM 1897 C CA . ASP B 1 100 ? 11.995 33.258 -13.626 1.00 13.14 100 ASP B CA 1
ATOM 1898 C C . ASP B 1 100 ? 12.623 33.497 -12.254 1.00 13.01 100 ASP B C 1
ATOM 1899 O O . ASP B 1 100 ? 13.802 33.188 -12.041 1.00 14.00 100 ASP B O 1
ATOM 1904 N N . ARG B 1 101 ? 11.844 34.036 -11.312 1.00 13.45 101 ARG B N 1
ATOM 1905 C CA . ARG B 1 101 ? 12.403 34.311 -9.987 1.00 14.03 101 ARG B CA 1
ATOM 1906 C C . ARG B 1 101 ? 12.844 33.038 -9.263 1.00 13.07 101 ARG B C 1
ATOM 1907 O O . ARG B 1 101 ? 13.821 33.059 -8.508 1.00 14.34 101 ARG B O 1
ATOM 1915 N N . TYR B 1 102 ? 12.161 31.933 -9.556 1.00 12.40 102 TYR B N 1
ATOM 1916 C CA . TYR B 1 102 ? 12.438 30.628 -8.943 1.00 12.77 102 TYR B CA 1
ATOM 1917 C C . TYR B 1 102 ? 13.359 29.721 -9.780 1.00 14.01 102 TYR B C 1
ATOM 1918 O O . TYR B 1 102 ? 13.618 28.568 -9.406 1.00 15.39 102 TYR B O 1
ATOM 1927 N N . ASP B 1 103 ? 13.883 30.234 -10.894 1.00 14.97 103 ASP B N 1
ATOM 1928 C CA . ASP B 1 103 ? 14.695 29.406 -11.809 1.00 17.03 103 ASP B CA 1
ATOM 1929 C C . ASP B 1 103 ? 13.968 28.076 -12.111 1.00 18.07 103 ASP B C 1
ATOM 1930 O O . ASP B 1 103 ? 14.537 26.969 -12.036 1.00 19.23 103 ASP B O 1
ATOM 1935 N N . GLY B 1 104 ? 12.689 28.216 -12.435 1.00 18.84 104 GLY B N 1
ATOM 1936 C CA . GLY B 1 104 ? 11.788 27.114 -12.717 1.00 19.97 104 GLY B CA 1
ATOM 1937 C C . GLY B 1 104 ? 12.013 26.489 -14.073 1.00 20.96 104 GLY B C 1
ATOM 1938 O O . GLY B 1 104 ? 12.772 27.025 -14.897 1.00 20.45 104 GLY B O 1
ATOM 1939 N N . PRO B 1 105 ? 11.355 25.343 -14.313 1.00 21.71 105 PRO B N 1
ATOM 1940 C CA . PRO B 1 105 ? 11.604 24.510 -15.483 1.00 22.60 105 PRO B CA 1
ATOM 1941 C C . PRO B 1 105 ? 10.867 24.914 -16.761 1.00 23.17 105 PRO B C 1
ATOM 1942 O O . PRO B 1 105 ? 11.173 24.373 -17.817 1.00 23.91 105 PRO B O 1
ATOM 1946 N N . LEU B 1 106 ? 9.898 25.820 -16.686 1.00 23.37 106 LEU B N 1
ATOM 1947 C CA . LEU B 1 106 ? 9.136 26.132 -17.896 1.00 23.11 106 LEU B CA 1
ATOM 1948 C C . LEU B 1 106 ? 9.972 27.006 -18.785 1.00 22.33 106 LEU B C 1
ATOM 1949 O O . LEU B 1 106 ? 10.646 27.890 -18.317 1.00 22.36 106 LEU B O 1
ATOM 1954 N N A THR B 1 107 ? 9.871 26.711 -20.086 0.50 21.57 107 THR B N 1
ATOM 1955 N N B THR B 1 107 ? 9.947 26.836 -20.085 0.50 22.26 107 THR B N 1
ATOM 1956 C CA A THR B 1 107 ? 10.593 27.398 -21.162 0.50 20.83 107 THR B CA 1
ATOM 1957 C CA B THR B 1 107 ? 10.488 27.976 -20.802 0.50 22.24 107 THR B CA 1
ATOM 1958 C C A THR B 1 107 ? 9.619 28.149 -22.088 0.50 20.28 107 THR B C 1
ATOM 1959 C C B THR B 1 107 ? 9.350 28.747 -21.459 0.50 21.41 107 THR B C 1
ATOM 1960 O O A THR B 1 107 ? 10.036 28.851 -23.005 0.50 19.66 107 THR B O 1
ATOM 1961 O O B THR B 1 107 ? 9.367 29.986 -21.566 0.50 21.47 107 THR B O 1
ATOM 1968 N N . GLU B 1 108 ? 8.324 27.989 -21.819 1.00 19.97 108 GLU B N 1
ATOM 1969 C CA . GLU B 1 108 ? 7.239 28.543 -22.582 1.00 18.27 108 GLU B CA 1
ATOM 1970 C C . GLU B 1 108 ? 6.157 28.905 -21.585 1.00 17.21 108 GLU B C 1
ATOM 1971 O O . GLU B 1 108 ? 6.142 28.368 -20.469 1.00 16.44 108 GLU B O 1
ATOM 1977 N N . PRO B 1 109 ? 5.213 29.778 -21.990 1.00 17.29 109 PRO B N 1
ATOM 1978 C CA . PRO B 1 109 ? 4.055 30.019 -21.131 1.00 17.40 109 PRO B CA 1
ATOM 1979 C C . PRO B 1 109 ? 3.369 28.697 -20.768 1.00 17.32 109 PRO B C 1
ATOM 1980 O O . PRO B 1 109 ? 3.383 27.755 -21.573 1.00 18.06 109 PRO B O 1
ATOM 1984 N N . PRO B 1 110 ? 2.792 28.612 -19.564 1.00 17.16 110 PRO B N 1
ATOM 1985 C CA . PRO B 1 110 ? 2.132 27.379 -19.155 1.00 17.44 110 PRO B CA 1
ATOM 1986 C C . PRO B 1 110 ? 1.007 26.992 -20.115 1.00 17.47 110 PRO B C 1
ATOM 1987 O O . PRO B 1 110 ? 0.322 27.872 -20.648 1.00 17.32 110 PRO B O 1
ATOM 1991 N N . ALA B 1 111 ? 0.826 25.687 -20.325 1.00 17.80 111 ALA B N 1
ATOM 1992 C CA . ALA B 1 111 ? -0.233 25.160 -21.204 1.00 18.21 111 ALA B CA 1
ATOM 1993 C C . ALA B 1 111 ? -1.648 25.516 -20.719 1.00 17.68 111 ALA B C 1
ATOM 1994 O O . ALA B 1 111 ? -2.579 25.641 -21.515 1.00 18.23 111 ALA B O 1
ATOM 1996 N N . ASP B 1 112 ? -1.803 25.684 -19.409 1.00 16.61 112 ASP B N 1
ATOM 1997 C CA . ASP B 1 112 ? -3.092 26.041 -18.792 1.00 15.85 112 ASP B CA 1
ATOM 1998 C C . ASP B 1 112 ? -3.318 27.562 -18.694 1.00 15.51 112 ASP B C 1
ATOM 1999 O O . ASP B 1 112 ? -4.193 28.022 -17.961 1.00 15.22 112 ASP B O 1
ATOM 2004 N N . LYS B 1 113 ? -2.545 28.330 -19.452 1.00 15.57 113 LYS B N 1
ATOM 2005 C CA . LYS B 1 113 ? -2.586 29.789 -19.373 1.00 15.40 113 LYS B CA 1
ATOM 2006 C C . LYS B 1 113 ? -3.969 30.436 -19.491 1.00 15.29 113 LYS B C 1
ATOM 2007 O O . LYS B 1 113 ? -4.235 31.457 -18.845 1.00 15.03 113 LYS B O 1
ATOM 2013 N N . ALA B 1 114 ? -4.852 29.856 -20.300 1.00 15.55 114 ALA B N 1
ATOM 2014 C CA . ALA B 1 114 ? -6.203 30.412 -20.435 1.00 16.11 114 ALA B CA 1
ATOM 2015 C C . ALA B 1 114 ? -6.919 30.503 -19.093 1.00 15.97 114 ALA B C 1
ATOM 2016 O O . ALA B 1 114 ? -7.795 31.349 -18.906 1.00 16.79 114 ALA B O 1
ATOM 2018 N N . ASP B 1 115 ? -6.555 29.630 -18.159 1.00 15.02 115 ASP B N 1
ATOM 2019 C CA . ASP B 1 115 ? -7.203 29.614 -16.838 1.00 15.30 115 ASP B CA 1
ATOM 2020 C C . ASP B 1 115 ? -6.367 30.224 -15.718 1.00 13.37 115 ASP B C 1
ATOM 2021 O O . ASP B 1 115 ? -6.753 30.133 -14.548 1.00 14.72 115 ASP B O 1
ATOM 2026 N N . ARG B 1 116 ? -5.262 30.869 -16.086 1.00 12.47 116 ARG B N 1
ATOM 2027 C CA . ARG B 1 116 ? -4.368 31.466 -15.093 1.00 11.74 116 ARG B CA 1
ATOM 2028 C C . ARG B 1 116 ? -4.865 32.815 -14.598 1.00 11.36 116 ARG B C 1
ATOM 2029 O O . ARG B 1 116 ? -5.370 33.638 -15.377 1.00 11.99 116 ARG B O 1
ATOM 2037 N N . VAL B 1 117 ? -4.678 33.051 -13.298 1.00 11.03 117 VAL B N 1
ATOM 2038 C CA . VAL B 1 117 ? -5.008 34.315 -12.660 1.00 11.41 117 VAL B CA 1
ATOM 2039 C C . VAL B 1 117 ? -3.857 34.685 -11.716 1.00 10.38 117 VAL B C 1
ATOM 2040 O O . VAL B 1 117 ? -3.004 33.842 -11.379 1.00 10.80 117 VAL B O 1
ATOM 2044 N N . ILE B 1 118 ? -3.872 35.935 -11.273 1.00 9.62 118 ILE B N 1
ATOM 2045 C CA . ILE B 1 118 ? -2.971 36.434 -10.239 1.00 9.43 118 ILE B CA 1
ATOM 2046 C C . ILE B 1 118 ? -3.807 36.708 -8.992 1.00 9.29 118 ILE B C 1
ATOM 2047 O O . ILE B 1 118 ? -4.774 37.477 -9.057 1.00 10.82 118 ILE B O 1
ATOM 2052 N N . ILE B 1 119 ? -3.456 36.062 -7.878 1.00 9.55 119 ILE B N 1
ATOM 2053 C CA . ILE B 1 119 ? -4.129 36.310 -6.599 1.00 10.23 119 ILE B CA 1
ATOM 2054 C C . ILE B 1 119 ? -3.330 37.349 -5.831 1.00 9.35 119 ILE B C 1
ATOM 2055 O O . ILE B 1 119 ? -2.133 37.143 -5.588 1.00 9.28 119 ILE B O 1
ATOM 2060 N N . VAL B 1 120 ? -3.975 38.468 -5.480 1.00 8.64 120 VAL B N 1
ATOM 2061 C CA . VAL B 1 120 ? -3.295 39.561 -4.807 1.00 8.96 120 VAL B CA 1
ATOM 2062 C C . VAL B 1 120 ? -3.749 39.614 -3.352 1.00 8.36 120 VAL B C 1
ATOM 2063 O O . VAL B 1 120 ? -4.942 39.757 -3.075 1.00 8.86 120 VAL B O 1
ATOM 2067 N N . VAL B 1 121 ? -2.788 39.490 -2.438 1.00 7.93 121 VAL B N 1
ATOM 2068 C CA . VAL B 1 121 ? -3.066 39.429 -0.989 1.00 7.96 121 VAL B CA 1
ATOM 2069 C C . VAL B 1 121 ? -2.413 40.610 -0.280 1.00 7.63 121 VAL B C 1
ATOM 2070 O O . VAL B 1 121 ? -1.209 40.823 -0.397 1.00 7.81 121 VAL B O 1
ATOM 2074 N N . ARG B 1 122 ? -3.221 41.364 0.465 1.00 7.83 122 ARG B N 1
ATOM 2075 C CA . ARG B 1 122 ? -2.680 42.485 1.235 1.00 8.41 122 ARG B CA 1
ATOM 2076 C C . ARG B 1 122 ? -2.561 42.033 2.701 1.00 8.09 122 ARG B C 1
ATOM 2077 O O . ARG B 1 122 ? -3.580 41.723 3.352 1.00 8.37 122 ARG B O 1
ATOM 2085 N N . PRO B 1 123 ? -1.328 42.029 3.247 1.00 7.81 123 PRO B N 1
ATOM 2086 C CA . PRO B 1 123 ? -1.155 41.622 4.633 1.00 7.64 123 PRO B CA 1
ATOM 2087 C C . PRO B 1 123 ? -1.842 42.477 5.683 1.00 7.05 123 PRO B C 1
ATOM 2088 O O . PRO B 1 123 ? -1.956 43.715 5.545 1.00 7.86 123 PRO B O 1
ATOM 2092 N N . THR B 1 124 ? -2.259 41.805 6.743 1.00 7.30 124 THR B N 1
ATOM 2093 C CA . THR B 1 124 ? -2.728 42.452 7.959 1.00 7.68 124 THR B CA 1
ATOM 2094 C C . THR B 1 124 ? -1.794 42.229 9.156 1.00 7.42 124 THR B C 1
ATOM 2095 O O . THR B 1 124 ? -1.898 42.929 10.143 1.00 8.23 124 THR B O 1
ATOM 2099 N N . ALA B 1 125 ? -0.919 41.222 9.099 1.00 7.54 125 ALA B N 1
ATOM 2100 C CA . ALA B 1 125 ? -0.046 40.917 10.223 1.00 8.26 125 ALA B CA 1
ATOM 2101 C C . ALA B 1 125 ? 1.127 40.093 9.722 1.00 8.08 125 ALA B C 1
ATOM 2102 O O . ALA B 1 125 ? 1.012 39.298 8.772 1.00 8.13 125 ALA B O 1
ATOM 2104 N N . PHE B 1 126 ? 2.268 40.290 10.383 1.00 8.80 126 PHE B N 1
ATOM 2105 C CA . PHE B 1 126 ? 3.491 39.503 10.163 1.00 10.52 126 PHE B CA 1
ATOM 2106 C C . PHE B 1 126 ? 3.963 39.028 11.518 1.00 11.35 126 PHE B C 1
ATOM 2107 O O . PHE B 1 126 ? 4.146 39.836 12.420 1.00 14.44 126 PHE B O 1
ATOM 2115 N N . SER B 1 127 ? 4.161 37.743 11.698 1.00 9.92 127 SER B N 1
ATOM 2116 C CA . SER B 1 127 ? 4.655 37.271 12.971 1.00 11.81 127 SER B CA 1
ATOM 2117 C C . SER B 1 127 ? 5.855 36.384 12.778 1.00 10.80 127 SER B C 1
ATOM 2118 O O . SER B 1 127 ? 5.846 35.486 11.936 1.00 10.52 127 SER B O 1
ATOM 2121 N N A LYS B 1 128 ? 6.883 36.649 13.578 0.50 11.35 128 LYS B N 1
ATOM 2122 N N B LYS B 1 128 ? 6.893 36.643 13.565 0.50 11.36 128 LYS B N 1
ATOM 2123 C CA A LYS B 1 128 ? 8.154 35.945 13.491 0.50 11.96 128 LYS B CA 1
ATOM 2124 C CA B LYS B 1 128 ? 8.118 35.865 13.470 0.50 12.00 128 LYS B CA 1
ATOM 2125 C C A LYS B 1 128 ? 8.486 35.188 14.778 0.50 12.40 128 LYS B C 1
ATOM 2126 C C B LYS B 1 128 ? 8.497 35.213 14.794 0.50 12.42 128 LYS B C 1
ATOM 2127 O O A LYS B 1 128 ? 9.596 34.671 14.924 0.50 12.47 128 LYS B O 1
ATOM 2128 O O B LYS B 1 128 ? 9.642 34.793 14.980 0.50 12.44 128 LYS B O 1
ATOM 2139 N N . GLN B 1 129 ? 7.539 35.145 15.716 1.00 13.28 129 GLN B N 1
ATOM 2140 C CA . GLN B 1 129 ? 7.730 34.464 17.014 1.00 15.59 129 GLN B CA 1
ATOM 2141 C C . GLN B 1 129 ? 6.431 33.945 17.624 1.00 17.00 129 GLN B C 1
ATOM 2142 O O A GLN B 1 129 ? 6.466 33.253 18.642 0.50 17.49 129 GLN B O 1
ATOM 2143 O O B GLN B 1 129 ? 5.351 34.390 17.246 0.50 16.87 129 GLN B O 1
#

Foldseek 3Di:
DDDDDPQVVQQLAQFKDWKKFAAPVGHIDTHIFWHDPRFKIKDKDFCPDRRNVRCVVPQWMKWTADPPDRLFIKIFIWGFDDKAQQLLQVVVQVRCVSNVHPCNHRDPRSNGMIMTITGTDDMDSD/DDDPACVQQQAQFKDWKWFAAPVRHIDIDIGWHDDPFKIKDKDFCPDRRNVRCVVPFWMKWTADPVDRLWIKMWTWGFDDKAQQLLQVVVVVRCVSNVHDDDHRDPRSNRMIMTITGTDDMDSD

B-factor: mean 14.34, std 6.37, range [4.73, 46.36]

CATH classification: 2.30.110.10

Sequence (250 aa):
VAVPEGYESSLLERPLYGHLATVRPDGTPQVNAWWFAWDGEVLRFTHTTKKRQKYRNIKANPAVASSVVIDPDNPYRYLEVRGLVEDIVPDPTGAFYLKLNDRYDGPLLTEPPADKADRVIIVVRPTAFSKQQVPEGYESLLEERPLYGHLATVRPDGTPQVNAWFAWDGEEVLRFTHTTKRQKYRNIKANPAVASVIDPDNPYRYLEVRGLVEDIVPDPTGAFYLKLNDRYDGPLTTEPPADKADRVIIVVRPTAFSKKQ